Protein AF-0000000081942000 (afdb_homodimer)

Secondary structure (DSSP, 8-state):
-----------------------------------BSEEEEEEEEGGGGSS------EEEEEEEESB-PPP--HHHHHHHHHHHHT-S---HHHHHTTS-EEEEEEEEEEEEE-TTS-EEEEEEEEEEEEEEE-/-----------------------------------BSEEEEEEEEGGGGSS------EEEEEEEESB-PPP--HHHHHHHHHHHHT-S---HHHHHHHS-EEEEEEEEEEEEE-TTS-EEEEEEEEEEEEEEE-

pLDDT: mean 74.69, std 22.48, range [27.2, 98.25]

Solvent-accessible surface area (backbone atoms only — not comparable to full-atom values): 15639 Å² total; per-residue (Å²): 133,89,82,80,84,78,78,81,78,78,77,78,75,76,74,73,70,75,75,70,73,70,77,76,73,76,75,76,68,74,70,75,75,64,55,62,52,32,75,43,73,46,83,37,44,46,43,58,33,66,75,78,48,70,22,81,39,72,41,80,43,29,41,25,26,34,40,32,76,62,61,87,44,55,28,29,46,25,47,49,36,28,51,75,68,58,77,37,74,75,53,70,42,47,59,49,32,41,32,29,40,20,27,62,76,38,59,33,65,47,73,50,49,34,75,83,71,44,84,44,73,44,67,42,40,20,43,67,40,53,42,66,46,117,132,89,79,77,83,80,78,83,78,79,77,77,73,75,74,74,68,74,76,70,73,70,76,76,73,77,74,77,68,73,74,75,76,63,54,64,52,34,75,44,74,44,81,38,45,45,45,57,32,65,76,80,48,68,21,79,41,72,41,79,45,27,40,25,27,32,41,32,78,60,62,89,44,56,28,31,45,24,47,49,36,29,52,76,68,58,76,35,75,76,54,69,42,46,59,50,32,43,31,30,38,20,28,61,76,36,58,32,65,46,72,50,48,34,75,83,71,45,83,46,73,43,67,41,40,20,43,69,38,54,42,66,46,119

Radius of gyration: 32.65 Å; Cα contacts (8 Å, |Δi|>4): 509; chains: 2; bounding box: 110×77×38 Å

Foldseek 3Di:
DDDPDDPDPPPPPPPPPPPPPDPDDPPPDPPPQWAAKWKDWDWDAPCVLPPPAAARDIDIAIFIDTFADFDPDPVLVVLVVCCVVCVDPVDPVSNCVSGFGKGAPFFAKDWDAHPVRDIDIDGRRHGDTIDGHD/DPDDDDPPDPPPPPPPPPPPPPPDDPPPPPPPQWAAKWKDWDWDAPCVLPPPAAARDIDIAIFIDTFADFDPDPVLVVLVVCCVVCVDPVDPVSNCVSGFGKGAPDFAKDWDAHPVRDIDIDGRRHGDTIDGHD

Organism: NCBI:txid47308

InterPro domains:
  IPR001839 Transforming growth factor-beta, C-terminal [PF00019] (37-132)
  IPR001839 Transforming growth factor-beta, C-terminal [PS51362] (21-133)
  IPR029034 Cystine-knot cytokine [G3DSA:2.10.90.10] (36-134)
  IPR029034 Cystine-knot cytokine [SSF57501] (35-132)
  IPR043401 Glial cell line-derived neurotrophic factor family [PTHR12173] (36-133)

Nearest PDB structures (foldseek):
  2ask-assembly1_A  TM=8.669E-01  e=4.879E-11  Homo sapiens
  6q2s-assembly1_B  TM=8.171E-01  e=5.384E-10  Saccharomyces cerevisiae
  5nmz-assembly2_C  TM=7.016E-01  e=2.666E-10  Homo sapiens
  2gyr-assembly2_C  TM=8.540E-01  e=3.508E-09  Homo sapiens
  6gl7-assembly1_B  TM=7.410E-01  e=2.328E-09  Homo sapiens

Sequence (268 aa):
KNVGKFKPTQLLTTSLCPVVASPLAPALSPLPLDPPCALRSVLVRVRGLGLGYESDEEVLFKFCSGACPHHRSNHDLALSALLQSGLLPAGGAAAAAAAPCCRPTHHEDVAFLDNHHRWHKVEKLSAAACHCVGKNVGKFKPTQLLTTSLCPVVASPLAPALSPLPLDPPCALRSVLVRVRGLGLGYESDEEVLFKFCSGACPHHRSNHDLALSALLQSGLLPAGGAAAAAAAPCCRPTHHEDVAFLDNHHRWHKVEKLSAAACHCVG

Structure (mmCIF, N/CA/C/O backbone):
data_AF-0000000081942000-model_v1
#
loop_
_entity.id
_entity.type
_entity.pdbx_description
1 polymer Artemin
#
loop_
_atom_site.group_PDB
_atom_site.id
_atom_site.type_symbol
_atom_site.label_atom_id
_atom_site.label_alt_id
_atom_site.label_comp_id
_atom_site.label_asym_id
_atom_site.label_entity_id
_atom_site.label_seq_id
_atom_site.pdbx_PDB_ins_code
_atom_site.Cartn_x
_atom_site.Cartn_y
_atom_site.Cartn_z
_atom_site.occupancy
_atom_site.B_iso_or_equiv
_atom_site.auth_seq_id
_atom_site.auth_comp_id
_atom_site.auth_asym_id
_atom_site.auth_atom_id
_atom_site.pdbx_PDB_model_num
ATOM 1 N N . LYS A 1 1 ? 98.5 -16.281 6.742 1 27.64 1 LYS A N 1
ATOM 2 C CA . LYS A 1 1 ? 97.375 -15.859 5.887 1 27.64 1 LYS A CA 1
ATOM 3 C C . LYS A 1 1 ? 96.062 -15.828 6.66 1 27.64 1 LYS A C 1
ATOM 5 O O . LYS A 1 1 ? 95.438 -16.859 6.824 1 27.64 1 LYS A O 1
ATOM 10 N N . ASN A 1 2 ? 96 -15.078 7.77 1 27.2 2 ASN A N 1
ATOM 11 C CA . ASN A 1 2 ? 94.812 -15.281 8.633 1 27.2 2 ASN A CA 1
ATOM 12 C C . ASN A 1 2 ? 93.5 -14.898 7.926 1 27.2 2 ASN A C 1
ATOM 14 O O . ASN A 1 2 ? 93.5 -13.953 7.137 1 27.2 2 ASN A O 1
ATOM 18 N N . VAL A 1 3 ? 92.5 -15.789 7.82 1 38.62 3 VAL A N 1
ATOM 19 C CA . VAL A 1 3 ? 91.188 -16.172 7.32 1 38.62 3 VAL A CA 1
ATOM 20 C C . VAL A 1 3 ? 90.125 -15.242 7.891 1 38.62 3 VAL A C 1
ATOM 22 O O . VAL A 1 3 ? 90 -15.062 9.109 1 38.62 3 VAL A O 1
ATOM 25 N N . GLY A 1 4 ? 89.875 -14.07 7.238 1 32.5 4 GLY A N 1
ATOM 26 C CA . GLY A 1 4 ? 88.875 -13.062 7.484 1 32.5 4 GLY A CA 1
ATOM 27 C C . GLY A 1 4 ? 87.5 -13.641 7.578 1 32.5 4 GLY A C 1
ATOM 28 O O . GLY A 1 4 ? 87.062 -14.484 6.766 1 32.5 4 GLY A 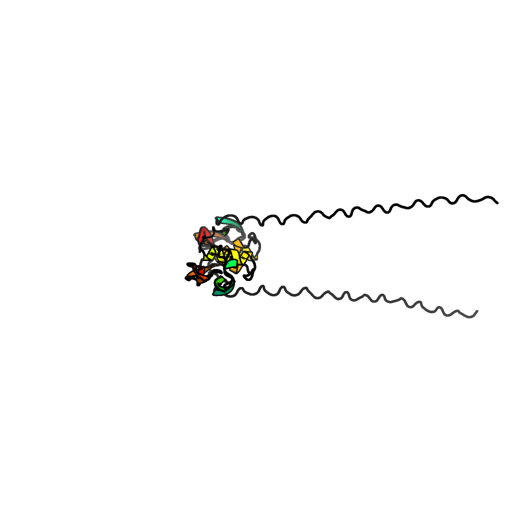O 1
ATOM 29 N N . LYS A 1 5 ? 86.812 -13.789 8.812 1 34.16 5 LYS A N 1
ATOM 30 C CA . LYS A 1 5 ? 85.5 -14.25 9.25 1 34.16 5 LYS A CA 1
ATOM 31 C C . LYS A 1 5 ? 84.375 -13.469 8.57 1 34.16 5 LYS A C 1
ATOM 33 O O . LYS A 1 5 ? 84.438 -12.234 8.531 1 34.16 5 LYS A O 1
ATOM 38 N N . PHE A 1 6 ? 83.75 -13.938 7.457 1 32.03 6 PHE A N 1
ATOM 39 C CA . PHE A 1 6 ? 82.625 -13.516 6.664 1 32.03 6 PHE A CA 1
ATOM 40 C C . PHE A 1 6 ? 81.375 -13.453 7.531 1 32.03 6 PHE A C 1
ATOM 42 O O . PHE A 1 6 ? 81 -14.438 8.164 1 32.03 6 PHE A O 1
ATOM 49 N N . LYS A 1 7 ? 81.062 -12.367 8.258 1 39.06 7 LYS A N 1
ATOM 50 C CA . LYS A 1 7 ? 79.812 -12.242 9.008 1 39.06 7 LYS A CA 1
ATOM 51 C C . LYS A 1 7 ? 78.625 -12.383 8.102 1 39.06 7 LYS A C 1
ATOM 53 O O . LYS A 1 7 ? 78.5 -11.703 7.074 1 39.06 7 LYS A O 1
ATOM 58 N N . PRO A 1 8 ? 77.812 -13.516 8.188 1 35.22 8 PRO A N 1
ATOM 59 C CA . PRO A 1 8 ? 76.625 -13.773 7.387 1 35.22 8 PRO A CA 1
ATOM 60 C C . PRO A 1 8 ? 75.562 -12.672 7.531 1 35.22 8 PRO A C 1
ATOM 62 O O . PRO A 1 8 ? 75.5 -11.984 8.555 1 35.22 8 PRO A O 1
ATOM 65 N N . THR A 1 9 ? 75.25 -11.875 6.387 1 38.5 9 THR A N 1
ATOM 66 C CA . THR A 1 9 ? 74.188 -10.906 6.121 1 38.5 9 THR A CA 1
ATOM 67 C C . THR A 1 9 ? 72.875 -11.484 6.473 1 38.5 9 THR A C 1
ATOM 69 O O . THR A 1 9 ? 72.438 -12.523 5.945 1 38.5 9 THR A O 1
ATOM 72 N N . GLN A 1 10 ? 72.438 -11.414 7.766 1 36.06 10 GLN A N 1
ATOM 73 C CA . GLN A 1 10 ? 71.125 -11.828 8.211 1 36.06 10 GLN A CA 1
ATOM 74 C C . GLN A 1 10 ? 70.062 -11.273 7.293 1 36.06 10 GLN A C 1
ATOM 76 O O . GLN A 1 10 ? 70 -10.07 7.027 1 36.06 10 GLN A O 1
ATOM 81 N N . LEU A 1 11 ? 69.625 -12.07 6.25 1 38.53 11 LEU A N 1
ATOM 82 C CA . LEU A 1 11 ? 68.438 -11.805 5.441 1 38.53 11 LEU A CA 1
ATOM 83 C C . LEU A 1 11 ? 67.25 -11.367 6.316 1 38.53 11 LEU A C 1
ATOM 85 O O . LEU A 1 11 ? 66.938 -12.016 7.324 1 38.53 11 LEU A O 1
ATOM 89 N N . LEU A 1 12 ? 66.938 -10.047 6.281 1 42.56 12 LEU A N 1
ATOM 90 C CA . LEU A 1 12 ? 65.75 -9.391 6.824 1 42.56 12 LEU A CA 1
ATOM 91 C C . LEU A 1 12 ? 64.5 -10.094 6.359 1 42.56 12 LEU A C 1
ATOM 93 O O . LEU A 1 12 ? 64.25 -10.289 5.16 1 42.56 12 LEU A O 1
ATOM 97 N N . THR A 1 13 ? 64 -11.109 7.145 1 42.41 13 THR A N 1
ATOM 98 C CA . THR A 1 13 ? 62.719 -11.727 6.969 1 42.41 13 THR A CA 1
ATOM 99 C C . THR A 1 13 ? 61.625 -10.656 6.883 1 42.41 13 THR A C 1
ATOM 101 O O . THR A 1 13 ? 61.625 -9.711 7.672 1 42.41 13 THR A O 1
ATOM 104 N N . THR A 1 14 ? 61.312 -10.258 5.59 1 43.69 14 THR A N 1
ATOM 105 C CA . THR A 1 14 ? 60.156 -9.43 5.328 1 43.69 14 THR A CA 1
ATOM 106 C C . THR A 1 14 ? 58.938 -9.984 6.051 1 43.69 14 THR A C 1
ATOM 108 O O . THR A 1 14 ? 58.625 -11.172 5.938 1 43.69 14 THR A O 1
ATOM 111 N N . SER A 1 15 ? 58.75 -9.492 7.336 1 43.81 15 SER A N 1
ATOM 112 C CA . SER A 1 15 ? 57.5 -9.742 8.062 1 43.81 15 SER A CA 1
ATOM 113 C C . SER A 1 15 ? 56.281 -9.555 7.168 1 43.81 15 SER A C 1
ATOM 115 O O . SER A 1 15 ? 56.125 -8.508 6.539 1 43.81 15 SER A O 1
ATOM 117 N N . LEU A 1 16 ? 55.875 -10.695 6.422 1 46.94 16 LEU A N 1
ATOM 118 C CA . LEU A 1 16 ? 54.594 -10.656 5.777 1 46.94 16 LEU A CA 1
ATOM 119 C C . LEU A 1 16 ? 53.531 -10.062 6.711 1 46.94 16 LEU A C 1
ATOM 121 O O . LEU A 1 16 ? 53.375 -10.508 7.848 1 46.94 16 LEU A O 1
ATOM 125 N N . CYS A 1 17 ? 53.375 -8.703 6.656 1 44.97 17 CYS A N 1
ATOM 126 C CA . CYS A 1 17 ? 52.25 -8.07 7.359 1 44.97 17 CYS A CA 1
ATOM 127 C C . CYS A 1 17 ? 50.969 -8.883 7.203 1 44.97 17 CYS A C 1
ATOM 129 O O . CYS A 1 17 ? 50.625 -9.281 6.09 1 44.97 17 CYS A O 1
ATOM 131 N N . PRO A 1 18 ? 50.719 -9.734 8.297 1 47.75 18 PRO A N 1
ATOM 132 C CA . PRO A 1 18 ? 49.406 -10.383 8.148 1 47.75 18 PRO A CA 1
ATOM 133 C C . PRO A 1 18 ? 48.312 -9.422 7.668 1 47.75 18 PRO A C 1
ATOM 135 O O . PRO A 1 18 ? 48.25 -8.273 8.125 1 47.75 18 PRO A O 1
ATOM 138 N N . VAL A 1 19 ? 48.062 -9.383 6.289 1 44.84 19 VAL A N 1
ATOM 139 C CA . VAL A 1 19 ? 46.844 -8.695 5.848 1 44.84 19 VAL A CA 1
ATOM 140 C C . VAL A 1 19 ? 45.688 -9.008 6.801 1 44.84 19 VAL A C 1
ATOM 142 O O . VAL A 1 19 ? 45.312 -10.172 6.965 1 44.84 19 VAL A O 1
ATOM 145 N N . VAL A 1 20 ? 45.625 -8.305 7.973 1 45.5 20 VAL A N 1
ATOM 146 C CA . VAL A 1 20 ? 44.406 -8.359 8.766 1 45.5 20 VAL A CA 1
ATOM 147 C C . VAL A 1 20 ? 43.188 -8.336 7.844 1 45.5 20 VAL A C 1
ATOM 149 O O . VAL A 1 20 ? 43.062 -7.449 6.996 1 45.5 20 VAL A O 1
ATOM 152 N N . ALA A 1 21 ? 42.719 -9.57 7.457 1 45.75 21 ALA A N 1
ATOM 153 C CA . ALA A 1 21 ? 41.406 -9.641 6.832 1 45.75 21 ALA A CA 1
ATOM 154 C C . ALA A 1 21 ? 40.438 -8.641 7.465 1 45.75 21 ALA A C 1
ATOM 156 O O . ALA A 1 21 ? 40.375 -8.516 8.695 1 45.75 21 ALA A O 1
ATOM 157 N N . SER A 1 22 ? 40.312 -7.43 6.828 1 44.38 22 SER A N 1
ATOM 158 C CA . SER A 1 22 ? 39.312 -6.477 7.246 1 44.38 22 SER A CA 1
ATOM 159 C C . SER A 1 22 ? 38.031 -7.191 7.719 1 44.38 22 SER A C 1
ATOM 161 O O . SER A 1 22 ? 37.688 -8.242 7.188 1 44.38 22 SER A O 1
ATOM 163 N N . PRO A 1 23 ? 37.625 -7 9.023 1 44.19 23 PRO A N 1
ATOM 164 C CA . PRO A 1 23 ? 36.375 -7.578 9.516 1 44.19 23 PRO A CA 1
ATOM 165 C C . PRO A 1 23 ? 35.281 -7.574 8.469 1 44.19 23 PRO A C 1
ATOM 167 O O . PRO A 1 23 ? 35.281 -6.746 7.551 1 44.19 23 PRO A O 1
ATOM 170 N N . LEU A 1 24 ? 34.781 -8.789 8.062 1 43 24 LEU A N 1
ATOM 171 C CA . LEU A 1 24 ? 33.531 -8.969 7.309 1 43 24 LEU A CA 1
ATOM 172 C C . LEU A 1 24 ? 32.531 -7.859 7.629 1 43 24 LEU A C 1
ATOM 174 O O . LEU A 1 24 ? 32.5 -7.375 8.766 1 43 24 LEU A O 1
ATOM 178 N N . ALA A 1 25 ? 32.219 -6.988 6.664 1 45.69 25 ALA A N 1
ATOM 179 C CA . ALA A 1 25 ? 31.172 -5.961 6.73 1 45.69 25 ALA A CA 1
ATOM 180 C C . ALA A 1 25 ? 30 -6.426 7.582 1 45.69 25 ALA A C 1
ATOM 182 O O . ALA A 1 25 ? 29.672 -7.613 7.605 1 45.69 25 ALA A O 1
ATOM 183 N N . PRO A 1 26 ? 29.641 -5.699 8.711 1 41.41 26 PRO A N 1
ATOM 184 C CA . PRO A 1 26 ? 28.5 -6.086 9.531 1 41.41 26 PRO A CA 1
ATOM 185 C C . PRO A 1 26 ? 27.328 -6.613 8.703 1 41.41 26 PRO A C 1
ATOM 187 O O . PRO A 1 26 ? 27.188 -6.242 7.535 1 41.41 26 PRO A O 1
ATOM 190 N N . ALA A 1 27 ? 26.859 -7.848 8.875 1 42.91 27 ALA A N 1
ATOM 191 C CA . ALA A 1 27 ? 25.578 -8.367 8.414 1 42.91 27 ALA A CA 1
ATOM 192 C C . ALA A 1 27 ? 24.516 -7.27 8.398 1 42.91 27 ALA A C 1
ATOM 194 O O . ALA A 1 27 ? 24.453 -6.449 9.312 1 42.91 27 ALA A O 1
ATOM 195 N N . LEU A 1 28 ? 24.25 -6.656 7.301 1 44.38 28 LEU A N 1
ATOM 196 C CA . LEU A 1 28 ? 23.125 -5.73 7.203 1 44.38 28 LEU A CA 1
ATOM 197 C C . LEU A 1 28 ? 22.016 -6.105 8.188 1 44.38 28 LEU A C 1
ATOM 199 O O . LEU A 1 28 ? 21.594 -7.266 8.234 1 44.38 28 LEU A O 1
ATOM 203 N N . SER A 1 29 ? 22 -5.602 9.422 1 42.69 29 SER A N 1
ATOM 204 C CA . SER A 1 29 ? 20.906 -5.734 10.383 1 42.69 29 SER A CA 1
ATOM 205 C C . SER A 1 29 ? 19.562 -5.891 9.664 1 42.69 29 SER A C 1
ATOM 207 O O . SER A 1 29 ? 19.312 -5.219 8.664 1 42.69 29 SER A O 1
ATOM 209 N N . PRO A 1 30 ? 18.859 -7.055 9.797 1 42.56 30 PRO A N 1
ATOM 210 C CA . PRO A 1 30 ? 17.531 -7.168 9.18 1 42.56 30 PRO A CA 1
ATOM 211 C C . PRO A 1 30 ? 16.766 -5.852 9.203 1 42.56 30 PRO A C 1
ATOM 213 O O . PRO A 1 30 ? 16.953 -5.031 10.102 1 42.56 30 PRO A O 1
ATOM 216 N N . LEU A 1 31 ? 16.531 -5.246 8.148 1 46.34 31 LEU A N 1
ATOM 217 C CA . LEU A 1 31 ? 15.633 -4.098 8.133 1 46.34 31 LEU A CA 1
ATOM 218 C C . LEU A 1 31 ? 14.57 -4.219 9.219 1 46.34 31 LEU A C 1
ATOM 220 O O . LEU A 1 31 ? 14.078 -5.316 9.492 1 46.34 31 LEU A O 1
ATOM 224 N N . PRO A 1 32 ? 14.539 -3.49 10.203 1 47 32 PRO A N 1
ATOM 225 C CA . PRO A 1 32 ? 13.555 -3.582 11.273 1 47 32 PRO A CA 1
ATOM 226 C C . PRO A 1 32 ? 12.172 -4.008 10.773 1 47 32 PRO A C 1
ATOM 228 O O . PRO A 1 32 ? 11.758 -3.6 9.688 1 47 32 PRO A O 1
ATOM 231 N N . LEU A 1 33 ? 11.727 -5.297 11 1 52.47 33 LEU A N 1
ATOM 232 C CA . LEU A 1 33 ? 10.367 -5.742 10.727 1 52.47 33 LEU A CA 1
ATOM 233 C C . LEU A 1 33 ? 9.367 -4.602 10.914 1 52.47 33 LEU A C 1
ATOM 235 O O . LEU A 1 33 ? 9.438 -3.867 11.898 1 52.47 33 LEU A O 1
ATOM 239 N N . ASP A 1 34 ? 8.875 -3.992 9.867 1 58.59 34 ASP A N 1
ATOM 240 C CA . ASP A 1 34 ? 7.832 -2.992 10.047 1 58.59 34 ASP A CA 1
ATOM 241 C C . ASP A 1 34 ? 6.805 -3.451 11.086 1 58.59 34 ASP A C 1
ATOM 243 O O . ASP A 1 34 ? 6.32 -4.582 11.023 1 58.59 34 ASP A O 1
ATOM 247 N N . PRO A 1 35 ? 6.645 -2.762 12.172 1 72.62 35 PRO A N 1
ATOM 248 C CA . PRO A 1 35 ? 5.555 -3.072 13.094 1 72.62 35 PRO A CA 1
ATOM 249 C C . PRO A 1 35 ? 4.227 -3.324 12.375 1 72.62 35 PRO A C 1
ATOM 251 O O . PRO A 1 35 ? 4.047 -2.895 11.234 1 72.62 35 PRO A O 1
ATOM 254 N N . PRO A 1 36 ? 3.352 -4.172 12.977 1 83.56 36 PRO A N 1
ATOM 255 C CA . PRO A 1 36 ? 2.053 -4.449 12.359 1 83.56 36 PRO A CA 1
ATOM 256 C C . PRO A 1 36 ? 1.245 -3.182 12.086 1 83.56 36 PRO A C 1
ATOM 258 O O . PRO A 1 36 ? 1.502 -2.141 12.695 1 83.56 36 PRO A O 1
ATOM 261 N N . CYS A 1 37 ? 0.4 -3.273 11.148 1 85.94 37 CYS A N 1
ATOM 262 C CA . CYS A 1 37 ? -0.53 -2.195 10.828 1 85.94 37 CYS A CA 1
ATOM 263 C C . CYS A 1 37 ? -1.176 -1.646 12.094 1 85.94 37 CYS A C 1
ATOM 265 O O . CYS A 1 37 ? -1.851 -2.377 12.82 1 85.94 37 CYS A O 1
ATOM 267 N N . ALA A 1 38 ? -0.954 -0.326 12.297 1 89.5 38 ALA A N 1
ATOM 268 C CA . ALA A 1 38 ? -1.492 0.275 13.508 1 89.5 38 ALA A CA 1
ATOM 269 C C . ALA A 1 38 ? -1.61 1.79 13.367 1 89.5 38 ALA A C 1
ATOM 271 O O . ALA A 1 38 ? -1.037 2.379 12.453 1 89.5 38 ALA A O 1
ATOM 272 N N . LEU A 1 39 ? -2.402 2.25 14.32 1 91 39 LEU A N 1
ATOM 273 C CA . LEU A 1 39 ? -2.506 3.699 14.453 1 91 39 LEU A CA 1
ATOM 274 C C . LEU A 1 39 ? -1.241 4.281 15.078 1 91 39 LEU A C 1
ATOM 276 O O . LEU A 1 39 ? -0.764 3.783 16.094 1 91 39 LEU A O 1
ATOM 280 N N . ARG A 1 40 ? -0.677 5.301 14.453 1 90.44 40 ARG A N 1
ATOM 281 C CA . ARG A 1 40 ? 0.476 6.035 14.969 1 90.44 40 ARG A CA 1
ATOM 282 C C . ARG A 1 40 ? 0.177 7.527 15.062 1 90.44 40 ARG A C 1
ATOM 284 O O . ARG A 1 40 ? -0.829 8 14.531 1 90.44 40 ARG A O 1
ATOM 291 N N . SER A 1 41 ? 1.052 8.211 15.844 1 92.19 41 SER A N 1
ATOM 292 C CA . SER A 1 41 ? 0.78 9.633 15.984 1 92.19 41 SER A CA 1
ATOM 293 C C . SER A 1 41 ? 2.074 10.438 16.078 1 92.19 41 SER A C 1
ATOM 295 O O . SER A 1 41 ? 3.121 9.898 16.438 1 92.19 41 SER A O 1
ATOM 297 N N . VAL A 1 42 ? 1.97 11.648 15.75 1 92.44 42 VAL A N 1
ATOM 298 C CA . VAL A 1 42 ? 3.062 12.609 15.859 1 92.44 42 VAL A CA 1
ATOM 299 C C . VAL A 1 42 ? 2.508 13.984 16.234 1 92.44 42 VAL A C 1
ATOM 301 O O . VAL A 1 42 ? 1.429 14.367 15.781 1 92.44 42 VAL A O 1
ATOM 304 N N . LEU A 1 43 ? 3.287 14.586 17.156 1 95.19 43 LEU A N 1
ATOM 305 C CA . LEU A 1 43 ? 2.939 15.969 17.469 1 95.19 43 LEU A CA 1
ATOM 306 C C . LEU A 1 43 ? 3.537 16.922 16.438 1 95.19 43 LEU A C 1
ATOM 308 O O . LEU A 1 43 ? 4.754 16.953 16.234 1 95.19 43 LEU A O 1
ATOM 312 N N . VAL A 1 44 ? 2.645 17.766 15.82 1 95.31 44 VAL A N 1
ATOM 313 C CA . VAL A 1 44 ? 3.127 18.656 14.766 1 95.31 44 VAL A CA 1
ATOM 314 C C . VAL A 1 44 ? 2.525 20.047 14.93 1 95.31 44 VAL A C 1
ATOM 316 O O . VAL A 1 44 ? 1.445 20.188 15.508 1 95.31 44 VAL A O 1
ATOM 319 N N . ARG A 1 45 ? 3.301 21 14.469 1 96.31 45 ARG A N 1
ATOM 320 C CA . ARG A 1 45 ? 2.713 22.328 14.383 1 96.31 45 ARG A CA 1
ATOM 321 C C . ARG A 1 45 ? 1.673 22.406 13.266 1 96.31 45 ARG A C 1
ATOM 323 O O . ARG A 1 45 ? 1.867 21.828 12.195 1 96.31 45 ARG A O 1
ATOM 330 N N . VAL A 1 46 ? 0.625 23.125 13.445 1 97.56 46 VAL A N 1
ATOM 331 C CA . VAL A 1 46 ? -0.483 23.219 12.5 1 97.56 46 VAL A CA 1
ATOM 332 C C . VAL A 1 46 ? 0.019 23.766 11.164 1 97.56 46 VAL A C 1
ATOM 334 O O . VAL A 1 46 ? -0.375 23.281 10.102 1 97.56 46 VAL A O 1
ATOM 337 N N . ARG A 1 47 ? 0.87 24.688 11.172 1 95.81 47 ARG A N 1
ATOM 338 C CA . ARG A 1 47 ? 1.354 25.297 9.93 1 95.81 47 ARG A CA 1
ATOM 339 C C . ARG A 1 47 ? 2.088 24.266 9.07 1 95.81 47 ARG A C 1
ATOM 341 O O . ARG A 1 47 ? 2.215 24.438 7.859 1 95.81 47 ARG A O 1
ATOM 348 N N . GLY A 1 48 ? 2.547 23.188 9.703 1 94.12 48 GLY A N 1
ATOM 349 C CA . GLY A 1 48 ? 3.283 22.141 9 1 94.12 48 GLY A CA 1
ATOM 350 C C . GLY A 1 48 ? 2.383 21.141 8.312 1 94.12 48 GLY A C 1
ATOM 351 O O . GLY A 1 48 ? 2.859 20.266 7.578 1 94.12 48 GLY A O 1
ATOM 352 N N . LEU A 1 49 ? 1.111 21.234 8.43 1 94.56 49 LEU A N 1
ATOM 353 C CA . LEU A 1 49 ? 0.17 20.266 7.863 1 94.56 49 LEU A CA 1
ATOM 354 C C . LEU A 1 49 ? -0.041 20.516 6.375 1 94.56 49 LEU A C 1
ATOM 356 O O . LEU A 1 49 ? -0.626 19.688 5.676 1 94.56 49 LEU A O 1
ATOM 360 N N . GLY A 1 50 ? 0.49 21.594 5.98 1 93.06 50 GLY A N 1
ATOM 361 C CA . GLY A 1 50 ? 0.373 21.875 4.559 1 93.06 50 GLY A CA 1
ATOM 362 C C . GLY A 1 50 ? -1.033 22.266 4.141 1 93.06 50 GLY A C 1
ATOM 363 O O . GLY A 1 50 ? -1.421 22.078 2.986 1 93.06 50 GLY A O 1
ATOM 364 N N . LEU A 1 51 ? -1.814 22.781 5.09 1 95.38 51 LEU A N 1
ATOM 365 C CA . LEU A 1 51 ? -3.211 23.094 4.809 1 95.38 51 LEU A CA 1
ATOM 366 C C . LEU A 1 51 ? -3.418 24.609 4.742 1 95.38 51 LEU A C 1
ATOM 368 O O . LEU A 1 51 ? -4.543 25.078 4.551 1 95.38 51 LEU A O 1
ATOM 372 N N . GLY A 1 52 ? -2.453 25.344 4.965 1 95.25 52 GLY A N 1
ATOM 373 C CA . GLY A 1 52 ? -2.506 26.781 4.738 1 95.25 52 GLY A CA 1
ATOM 374 C C . GLY A 1 52 ? -2.877 27.562 5.98 1 95.25 52 GLY A C 1
ATOM 375 O O . GLY A 1 52 ? -3.16 28.766 5.898 1 95.25 52 GLY A O 1
ATOM 376 N N . TYR A 1 53 ? -2.9 26.938 7.074 1 96.38 53 TYR A N 1
ATOM 377 C CA . TYR A 1 53 ? -3.254 27.625 8.305 1 96.38 53 TYR A CA 1
ATOM 378 C C . TYR A 1 53 ? -2.025 28.266 8.945 1 96.38 53 TYR A C 1
ATOM 380 O O . TYR A 1 53 ? -0.964 27.641 9.023 1 96.38 53 TYR A O 1
ATOM 388 N N . GLU A 1 54 ? -2.229 29.531 9.383 1 96.06 54 GLU A N 1
ATOM 389 C CA . GLU A 1 54 ? -1.185 30.219 10.133 1 96.06 54 GLU A CA 1
ATOM 390 C C . GLU A 1 54 ? -1.348 30.016 11.633 1 96.06 54 GLU A C 1
ATOM 392 O O . GLU A 1 54 ? -2.021 30.797 12.312 1 96.06 54 GLU A O 1
ATOM 397 N N . SER A 1 55 ? -0.762 28.953 12.141 1 97.5 55 SER A N 1
ATOM 398 C CA . SER A 1 55 ? -0.884 28.609 13.555 1 97.5 55 SER A CA 1
ATOM 399 C C . SER A 1 55 ? 0.369 27.891 14.062 1 97.5 55 SER A C 1
ATOM 401 O O . SER A 1 55 ? 0.869 26.969 13.414 1 97.5 55 SER A O 1
ATOM 403 N N . ASP A 1 56 ? 0.805 28.344 15.266 1 96.38 56 ASP A N 1
ATOM 404 C CA . ASP A 1 56 ? 1.947 27.703 15.906 1 96.38 56 ASP A CA 1
ATOM 405 C C . ASP A 1 56 ? 1.49 26.641 16.891 1 96.38 56 ASP A C 1
ATOM 407 O O . ASP A 1 56 ? 2.312 26.031 17.578 1 96.38 56 ASP A O 1
ATOM 411 N N . GLU A 1 57 ? 0.202 26.484 16.922 1 97.38 57 GLU A N 1
ATOM 412 C CA . GLU A 1 57 ? -0.329 25.438 17.797 1 97.38 57 GLU A CA 1
ATOM 413 C C . GLU A 1 57 ? 0.15 24.062 17.344 1 97.38 57 GLU A C 1
ATOM 415 O O . GLU A 1 57 ? 0.394 23.828 16.156 1 97.38 57 GLU A O 1
ATOM 420 N N . GLU A 1 58 ? 0.305 23.203 18.375 1 97.31 58 GLU A N 1
ATOM 421 C CA . GLU A 1 58 ? 0.635 21.812 18.062 1 97.31 58 GLU A CA 1
ATOM 422 C C . GLU A 1 58 ? -0.592 20.906 18.188 1 97.31 58 GLU A C 1
ATOM 424 O O . GLU A 1 58 ? -1.394 21.062 19.109 1 97.31 58 GLU A O 1
ATOM 429 N N . VAL A 1 59 ? -0.612 20.031 17.188 1 97.38 59 VAL A N 1
ATOM 430 C CA . VAL A 1 59 ? -1.697 19.062 17.219 1 97.38 59 VAL A CA 1
ATOM 431 C C . VAL A 1 59 ? -1.133 17.656 17.047 1 97.38 59 VAL A C 1
ATOM 433 O O . VAL A 1 59 ? -0.022 17.484 16.547 1 97.38 59 VAL A O 1
ATOM 436 N N . LEU A 1 60 ? -1.944 16.734 17.609 1 96.19 60 LEU A N 1
ATOM 437 C CA . LEU A 1 60 ? -1.626 15.32 17.391 1 96.19 60 LEU A CA 1
ATOM 438 C C . LEU A 1 60 ? -2.172 14.844 16.047 1 96.19 60 LEU A C 1
ATOM 440 O O . LEU A 1 60 ? -3.389 14.82 15.836 1 96.19 60 LEU A O 1
ATOM 444 N N . PHE A 1 61 ? -1.286 14.539 15.156 1 94.94 61 PHE A N 1
ATOM 445 C CA . PHE A 1 61 ? -1.672 13.961 13.875 1 94.94 61 PHE A CA 1
ATOM 446 C C . PHE A 1 61 ? -1.552 12.445 13.898 1 94.94 61 PHE A C 1
ATOM 448 O O . PHE A 1 61 ? -0.481 11.906 14.188 1 94.94 61 PHE A O 1
ATOM 455 N N . LYS A 1 62 ? -2.668 11.797 13.586 1 93.12 62 LYS A N 1
ATOM 456 C CA . LYS A 1 62 ? -2.689 10.336 13.609 1 93.12 62 LYS A CA 1
ATOM 457 C C . LYS A 1 62 ? -2.77 9.766 12.195 1 93.12 62 LYS A C 1
ATOM 459 O O . LYS A 1 62 ? -3.486 10.305 11.344 1 93.12 62 LYS A O 1
ATOM 464 N N . PHE A 1 63 ? -2.043 8.672 12 1 89.94 63 PHE A N 1
ATOM 465 C CA . PHE A 1 63 ? -1.999 8.023 10.695 1 89.94 63 PHE A CA 1
ATOM 466 C C . PHE A 1 63 ? -1.806 6.52 10.844 1 89.94 63 PHE A C 1
ATOM 468 O O . PHE A 1 63 ? -1.494 6.035 11.938 1 89.94 63 PHE A O 1
ATOM 475 N N . CYS A 1 64 ? -2.053 5.883 9.781 1 87.62 64 CYS A N 1
ATOM 476 C CA . CYS A 1 64 ? -1.917 4.434 9.789 1 87.62 64 CYS A CA 1
ATOM 477 C C . CYS A 1 64 ? -0.644 4 9.07 1 87.62 64 CYS A C 1
ATOM 479 O O . CYS A 1 64 ? -0.296 4.559 8.023 1 87.62 64 CYS A O 1
ATOM 481 N N . SER A 1 65 ? 0.065 3.107 9.727 1 82.94 65 SER A N 1
ATOM 482 C CA . SER A 1 65 ? 1.269 2.559 9.117 1 82.94 65 SER A CA 1
ATOM 483 C C . SER A 1 65 ? 1.582 1.168 9.656 1 82.94 65 SER A C 1
ATOM 485 O O . SER A 1 65 ? 1.108 0.796 10.734 1 82.94 65 SER A O 1
ATOM 487 N N . GLY A 1 66 ? 2.41 0.477 8.852 1 81.81 66 GLY A N 1
ATOM 488 C CA . GLY A 1 66 ? 2.861 -0.829 9.305 1 81.81 66 GLY A CA 1
ATOM 489 C C . GLY A 1 66 ? 2.564 -1.94 8.312 1 81.81 66 GLY A C 1
ATOM 490 O O . GLY A 1 66 ? 1.947 -1.703 7.27 1 81.81 66 GLY A O 1
ATOM 491 N N . ALA A 1 67 ? 2.926 -3.152 8.734 1 76.56 67 ALA A N 1
ATOM 492 C CA . ALA A 1 67 ? 2.82 -4.309 7.848 1 76.56 67 ALA A CA 1
ATOM 493 C C . ALA A 1 67 ? 1.455 -4.977 7.977 1 76.56 67 ALA A C 1
ATOM 495 O O . ALA A 1 67 ? 0.847 -4.961 9.047 1 76.56 67 ALA A O 1
ATOM 496 N N . CYS A 1 68 ? 1.021 -5.43 6.93 1 78.75 68 CYS A N 1
ATOM 497 C CA . CYS A 1 68 ? -0.205 -6.219 6.879 1 78.75 68 CYS A CA 1
ATOM 498 C C . CYS A 1 68 ? 0.1 -7.684 6.59 1 78.75 68 CYS A C 1
ATOM 500 O O . CYS A 1 68 ? 0.98 -7.992 5.781 1 78.75 68 CYS A O 1
ATOM 502 N N . PRO A 1 69 ? -0.622 -8.5 7.445 1 71.81 69 PRO A N 1
ATOM 503 C CA . PRO A 1 69 ? -0.367 -9.922 7.199 1 71.81 69 PRO A CA 1
ATOM 504 C C . PRO A 1 69 ? -0.721 -10.344 5.777 1 71.81 69 PRO A C 1
ATOM 506 O O . PRO A 1 69 ? -1.694 -9.852 5.203 1 71.81 69 PRO A O 1
ATOM 509 N N . HIS A 1 70 ? 0.196 -11 5.184 1 66.38 70 HIS A N 1
ATOM 510 C CA . HIS A 1 70 ? -0.013 -11.484 3.824 1 66.38 70 HIS A CA 1
ATOM 511 C C . HIS A 1 70 ? -1.099 -12.547 3.781 1 66.38 70 HIS A C 1
ATOM 513 O O . HIS A 1 70 ? -1.261 -13.312 4.734 1 66.38 70 HIS A O 1
ATOM 519 N N . HIS A 1 71 ? -2.096 -12.18 2.791 1 63.12 71 HIS A N 1
ATOM 520 C CA . HIS A 1 71 ? -2.977 -13.297 2.49 1 63.12 71 HIS A CA 1
ATOM 521 C C . HIS A 1 71 ? -2.211 -14.445 1.835 1 63.12 71 HIS A C 1
ATOM 523 O O . HIS A 1 71 ? -1.274 -14.211 1.067 1 63.12 71 HIS A O 1
ATOM 529 N N . ARG A 1 72 ? -2.307 -15.602 2.332 1 75.88 72 ARG A N 1
ATOM 530 C CA . ARG A 1 72 ? -1.6 -16.797 1.875 1 75.88 72 ARG A CA 1
ATOM 531 C C . ARG A 1 72 ? -2.256 -17.375 0.627 1 75.88 72 ARG A C 1
ATOM 533 O O . ARG A 1 72 ? -2.312 -18.594 0.461 1 75.88 72 ARG A O 1
ATOM 540 N N . SER A 1 73 ? -2.787 -16.531 -0.465 1 83.69 73 SER A N 1
ATOM 541 C CA . SER A 1 73 ? -3.295 -17.031 -1.733 1 83.69 73 SER A CA 1
ATOM 542 C C . SER A 1 73 ? -2.154 -17.484 -2.646 1 83.69 73 SER A C 1
ATOM 544 O O . SER A 1 73 ? -0.993 -17.141 -2.404 1 83.69 73 SER A O 1
ATOM 546 N N . ASN A 1 74 ? -2.512 -18.297 -3.639 1 92 74 ASN A N 1
ATOM 547 C CA . ASN A 1 74 ? -1.499 -18.688 -4.609 1 92 74 ASN A CA 1
ATOM 548 C C . ASN A 1 74 ? -0.873 -17.484 -5.301 1 92 74 ASN A C 1
ATOM 550 O O . ASN A 1 74 ? 0.332 -17.469 -5.555 1 92 74 ASN A O 1
ATOM 554 N N . HIS A 1 75 ? -1.727 -16.484 -5.484 1 91.38 75 HIS A N 1
ATOM 555 C CA . HIS A 1 75 ? -1.216 -15.281 -6.117 1 91.38 75 HIS A CA 1
ATOM 556 C C . HIS A 1 75 ? -0.188 -14.586 -5.227 1 91.38 75 HIS A C 1
ATOM 558 O O . HIS A 1 75 ? 0.906 -14.242 -5.688 1 91.38 75 HIS A O 1
ATOM 564 N N . ASP A 1 76 ? -0.55 -14.414 -4.012 1 86.31 76 ASP A N 1
ATOM 565 C CA . ASP A 1 76 ? 0.341 -13.703 -3.102 1 86.31 76 ASP A CA 1
ATOM 566 C C . ASP A 1 76 ? 1.645 -14.477 -2.896 1 86.31 76 ASP A C 1
ATOM 568 O O . ASP A 1 76 ? 2.717 -13.875 -2.793 1 86.31 76 ASP A O 1
ATOM 572 N N . LEU A 1 77 ? 1.504 -15.75 -2.836 1 88.31 77 LEU A N 1
ATOM 573 C CA . LEU A 1 77 ? 2.689 -16.578 -2.658 1 88.31 77 LEU A CA 1
ATOM 574 C C . LEU A 1 77 ? 3.619 -16.469 -3.863 1 88.31 77 LEU A C 1
ATOM 576 O O . LEU A 1 77 ? 4.828 -16.281 -3.705 1 88.31 77 LEU A O 1
ATOM 580 N N . ALA A 1 78 ? 3.115 -16.562 -4.992 1 91.06 78 ALA A N 1
ATOM 581 C CA . ALA A 1 78 ? 3.9 -16.453 -6.219 1 91.06 78 ALA A CA 1
ATOM 582 C C . ALA A 1 78 ? 4.52 -15.07 -6.359 1 91.06 78 ALA A C 1
ATOM 584 O O . ALA A 1 78 ? 5.699 -14.938 -6.691 1 91.06 78 ALA A O 1
ATOM 585 N N . LEU A 1 79 ? 3.709 -14.117 -6.125 1 88.81 79 LEU A N 1
ATOM 586 C CA . LEU A 1 79 ? 4.199 -12.742 -6.203 1 88.81 79 LEU A CA 1
ATOM 587 C C . LEU A 1 79 ? 5.391 -12.539 -5.27 1 88.81 79 LEU A C 1
ATOM 589 O O . LEU A 1 79 ? 6.398 -11.945 -5.664 1 88.81 79 LEU A O 1
ATOM 593 N N . SER A 1 80 ? 5.234 -13 -4.074 1 84.31 80 SER A N 1
ATOM 594 C CA . SER A 1 80 ? 6.316 -12.883 -3.102 1 84.31 80 SER A CA 1
ATOM 595 C C . SER A 1 80 ? 7.57 -13.602 -3.58 1 84.31 80 SER A C 1
ATOM 597 O O . SER A 1 80 ? 8.68 -13.086 -3.443 1 84.31 80 SER A O 1
ATOM 599 N N . ALA A 1 81 ? 7.406 -14.742 -4.082 1 87.69 81 ALA A N 1
ATOM 600 C CA . ALA A 1 81 ? 8.539 -15.531 -4.574 1 87.69 81 ALA A CA 1
ATOM 601 C C . ALA A 1 81 ? 9.242 -14.812 -5.719 1 87.69 81 ALA A C 1
ATOM 603 O O . ALA A 1 81 ? 10.477 -14.781 -5.77 1 87.69 81 ALA A O 1
ATOM 604 N N . LEU A 1 82 ? 8.531 -14.273 -6.605 1 89.44 82 LEU A N 1
ATOM 605 C CA . LEU A 1 82 ? 9.094 -13.594 -7.77 1 89.44 82 LEU A CA 1
ATOM 606 C C . LEU A 1 82 ? 9.789 -12.305 -7.363 1 89.44 82 LEU A C 1
ATOM 608 O O . LEU A 1 82 ? 10.812 -11.938 -7.941 1 89.44 82 LEU A O 1
ATOM 612 N N . LEU A 1 83 ? 9.242 -11.625 -6.426 1 84.56 83 LEU A N 1
ATOM 613 C CA . LEU A 1 83 ? 9.898 -10.43 -5.914 1 84.56 83 LEU A CA 1
ATOM 614 C C . LEU A 1 83 ? 11.242 -10.773 -5.277 1 84.56 83 LEU A C 1
ATOM 616 O O . LEU A 1 83 ? 12.242 -10.086 -5.512 1 84.56 83 LEU A O 1
ATOM 620 N N . GLN A 1 84 ? 11.219 -11.82 -4.512 1 83.81 84 GLN A N 1
ATOM 621 C CA . GLN A 1 84 ? 12.422 -12.227 -3.793 1 83.81 84 GLN A CA 1
ATOM 622 C C . GLN A 1 84 ? 13.5 -12.711 -4.758 1 83.81 84 GLN A C 1
ATOM 624 O O . GLN A 1 84 ? 14.695 -12.562 -4.484 1 83.81 84 GLN A O 1
ATOM 629 N N . SER A 1 85 ? 13.039 -13.164 -5.91 1 85.06 85 SER A N 1
ATOM 630 C CA . SER A 1 85 ? 13.992 -13.688 -6.887 1 85.06 85 SER A CA 1
ATOM 631 C C . SER A 1 85 ? 14.531 -12.578 -7.777 1 85.06 85 SER A C 1
ATOM 633 O O . SER A 1 85 ? 15.5 -12.781 -8.516 1 85.06 85 SER A O 1
ATOM 635 N N . GLY A 1 86 ? 13.93 -11.453 -7.824 1 82.25 86 GLY A N 1
ATOM 636 C CA . GLY A 1 86 ? 14.383 -10.336 -8.633 1 82.25 86 GLY A CA 1
ATOM 637 C C . GLY A 1 86 ? 13.82 -10.352 -10.039 1 82.25 86 GLY A C 1
ATOM 638 O O . GLY A 1 86 ? 14.289 -9.609 -10.906 1 82.25 86 GLY A O 1
ATOM 639 N N . LEU A 1 87 ? 12.93 -11.266 -10.312 1 81.44 87 LEU A N 1
ATOM 640 C CA . LEU A 1 87 ? 12.375 -11.391 -11.656 1 81.44 87 LEU A CA 1
ATOM 641 C C . LEU A 1 87 ? 11.367 -10.273 -11.93 1 81.44 87 LEU A C 1
ATOM 643 O O . LEU A 1 87 ? 10.992 -10.039 -13.078 1 81.44 87 LEU A O 1
ATOM 647 N N . LEU A 1 88 ? 10.812 -9.75 -10.906 1 80.25 88 LEU A N 1
ATOM 648 C CA . LEU A 1 88 ? 9.914 -8.609 -11.062 1 80.25 88 LEU A CA 1
ATOM 649 C C . LEU A 1 88 ? 10.633 -7.301 -10.75 1 80.25 88 LEU A C 1
ATOM 651 O O . LEU A 1 88 ? 11.547 -7.273 -9.93 1 80.25 88 LEU A O 1
ATOM 655 N N . PRO A 1 89 ? 10.484 -6.367 -11.727 1 62.62 89 PRO A N 1
ATOM 656 C CA . PRO A 1 89 ? 11.133 -5.094 -11.406 1 62.62 89 PRO A CA 1
ATOM 657 C C . PRO A 1 89 ? 10.906 -4.668 -9.953 1 62.62 89 PRO A C 1
ATOM 659 O O . PRO A 1 89 ? 9.875 -4.984 -9.367 1 62.62 89 PRO A O 1
ATOM 662 N N . ALA A 1 90 ? 12.031 -4.672 -9.188 1 54.22 90 ALA A N 1
ATOM 663 C CA . ALA A 1 90 ? 12.125 -4.301 -7.777 1 54.22 90 ALA A CA 1
ATOM 664 C C . ALA A 1 90 ? 11.211 -3.123 -7.457 1 54.22 90 ALA A C 1
ATOM 666 O O . ALA A 1 90 ? 11.148 -2.672 -6.309 1 54.22 90 ALA A O 1
ATOM 667 N N . GLY A 1 91 ? 10.719 -2.434 -8.406 1 49.28 91 GLY A N 1
ATOM 668 C CA . GLY A 1 91 ? 10.188 -1.201 -7.844 1 49.28 91 GLY A CA 1
ATOM 669 C C . GLY A 1 91 ? 9.125 -1.436 -6.785 1 49.28 91 GLY A C 1
ATOM 670 O O . GLY A 1 91 ? 8.562 -2.529 -6.691 1 49.28 91 GLY A O 1
ATOM 671 N N . GLY A 1 92 ? 9.219 -0.678 -5.641 1 48.69 92 GLY A N 1
ATOM 672 C CA . GLY A 1 92 ? 8.391 -0.578 -4.445 1 48.69 92 GLY A CA 1
ATOM 673 C C . GLY A 1 92 ? 6.961 -1.019 -4.672 1 48.69 92 GLY A C 1
ATOM 674 O O . GLY A 1 92 ? 6.355 -1.656 -3.807 1 48.69 92 GLY A O 1
ATOM 675 N N . ALA A 1 93 ? 6.543 -0.721 -5.785 1 49.28 93 ALA A N 1
ATOM 676 C CA . ALA A 1 93 ? 5.117 -0.825 -6.09 1 49.28 93 ALA A CA 1
ATOM 677 C C . ALA A 1 93 ? 4.699 -2.281 -6.27 1 49.28 93 ALA A C 1
ATOM 679 O O . ALA A 1 93 ? 3.59 -2.668 -5.891 1 49.28 93 ALA A O 1
ATOM 680 N N . ALA A 1 94 ? 5.621 -3.113 -6.887 1 53.22 94 ALA A N 1
ATOM 681 C CA . ALA A 1 94 ? 5.266 -4.516 -7.102 1 53.22 94 ALA A CA 1
ATOM 682 C C . ALA A 1 94 ? 5.117 -5.25 -5.773 1 53.22 94 ALA A C 1
ATOM 684 O O . ALA A 1 94 ? 4.215 -6.078 -5.609 1 53.22 94 ALA A O 1
ATOM 685 N N . ALA A 1 95 ? 6.047 -4.926 -4.926 1 54.03 95 ALA A N 1
ATOM 686 C CA . ALA A 1 95 ? 5.969 -5.586 -3.623 1 54.03 95 ALA A CA 1
ATOM 687 C C . ALA A 1 95 ? 4.695 -5.191 -2.881 1 54.03 95 ALA A C 1
ATOM 689 O O . ALA A 1 95 ? 4.078 -6.023 -2.213 1 54.03 95 ALA A O 1
ATOM 690 N N . ALA A 1 96 ? 4.395 -3.885 -3.006 1 54.38 96 ALA A N 1
ATOM 691 C CA . ALA A 1 96 ? 3.17 -3.4 -2.375 1 54.38 96 ALA A CA 1
ATOM 692 C C . ALA A 1 96 ? 1.943 -4.105 -2.949 1 54.38 96 ALA A C 1
ATOM 694 O O . ALA A 1 96 ? 0.914 -4.215 -2.279 1 54.38 96 ALA A O 1
ATOM 695 N N . ALA A 1 97 ? 2.221 -4.582 -4.16 1 57.38 97 ALA A N 1
ATOM 696 C CA . ALA A 1 97 ? 1.086 -5.242 -4.801 1 57.38 97 ALA A CA 1
ATOM 697 C C . ALA A 1 97 ? 0.781 -6.582 -4.141 1 57.38 97 ALA A C 1
ATOM 699 O O . ALA A 1 97 ? -0.334 -7.098 -4.25 1 57.38 97 ALA A O 1
ATOM 700 N N . ALA A 1 98 ? 1.872 -7.09 -3.35 1 59.72 98 ALA A N 1
ATOM 701 C CA . ALA A 1 98 ? 1.639 -8.438 -2.832 1 59.72 98 ALA A CA 1
ATOM 702 C C . ALA A 1 98 ? 1.059 -8.383 -1.421 1 59.72 98 ALA A C 1
ATOM 704 O O . ALA A 1 98 ? 0.606 -9.406 -0.893 1 59.72 98 ALA A O 1
ATOM 705 N N . ALA A 1 99 ? 1.079 -7.191 -0.882 1 63.44 99 ALA A N 1
ATOM 706 C CA . ALA A 1 99 ? 0.628 -7.164 0.507 1 63.44 99 ALA A CA 1
ATOM 707 C C . ALA A 1 99 ? -0.528 -6.188 0.69 1 63.44 99 ALA A C 1
ATOM 709 O O . ALA A 1 99 ? -0.62 -5.184 -0.021 1 63.44 99 ALA A O 1
ATOM 710 N N . PRO A 1 100 ? -1.556 -6.75 1.553 1 71.06 100 PRO A N 1
ATOM 711 C CA . PRO A 1 100 ? -2.557 -5.75 1.929 1 71.06 100 PRO A CA 1
ATOM 712 C C . PRO A 1 100 ? -1.934 -4.434 2.395 1 71.06 100 PRO A C 1
ATOM 714 O O . PRO A 1 100 ? -0.747 -4.395 2.73 1 71.06 100 PRO A O 1
ATOM 717 N N . CYS A 1 101 ? -2.691 -3.381 2.275 1 77.88 101 CYS A N 1
ATOM 718 C CA . CYS A 1 101 ? -2.219 -2.059 2.664 1 77.88 101 CYS A CA 1
ATOM 719 C C . CYS A 1 101 ? -2.846 -1.62 3.982 1 77.88 101 CYS A C 1
ATOM 721 O O . CYS A 1 101 ? -4.027 -1.874 4.227 1 77.88 101 CYS A O 1
ATOM 723 N N . CYS A 1 102 ? -2.08 -1.05 4.77 1 83.88 102 CYS A N 1
ATOM 724 C CA . CYS A 1 102 ? -2.553 -0.457 6.016 1 83.88 102 CYS A CA 1
ATOM 725 C C . CYS A 1 102 ? -3.191 0.904 5.766 1 83.88 102 CYS A C 1
ATOM 727 O O . CYS A 1 102 ? -2.498 1.866 5.43 1 83.88 102 CYS A O 1
ATOM 729 N N . ARG A 1 103 ? -4.535 0.902 6.023 1 82.94 103 ARG A N 1
ATOM 730 C CA . ARG A 1 103 ? -5.227 2.145 5.699 1 82.94 103 ARG A CA 1
ATOM 731 C C . ARG A 1 103 ? -6.215 2.525 6.797 1 82.94 103 ARG A C 1
ATOM 733 O O . ARG A 1 103 ? -6.734 1.657 7.504 1 82.94 103 ARG A O 1
ATOM 740 N N . PRO A 1 104 ? -6.496 3.908 6.805 1 86.19 104 PRO A N 1
ATOM 741 C CA . PRO A 1 104 ? -7.512 4.332 7.773 1 86.19 104 PRO A CA 1
ATOM 742 C C . PRO A 1 104 ? -8.922 3.883 7.391 1 86.19 104 PRO A C 1
ATOM 744 O O . PRO A 1 104 ? -9.289 3.936 6.215 1 86.19 104 PRO A O 1
ATOM 747 N N . THR A 1 105 ? -9.641 3.447 8.422 1 86.5 105 THR A N 1
ATOM 748 C CA . THR A 1 105 ? -11.039 3.109 8.195 1 86.5 105 THR A CA 1
ATOM 749 C C . THR A 1 105 ? -11.945 4.254 8.641 1 86.5 105 THR A C 1
ATOM 751 O O . THR A 1 105 ? -13.078 4.371 8.172 1 86.5 105 THR A O 1
ATOM 754 N N . HIS A 1 106 ? -11.414 5.012 9.648 1 93.12 106 HIS A N 1
ATOM 755 C CA . HIS A 1 106 ? -12.133 6.152 10.203 1 93.12 106 HIS A CA 1
ATOM 756 C C . HIS A 1 106 ? -11.195 7.336 10.438 1 93.12 106 HIS A C 1
ATOM 758 O O . HIS A 1 106 ? -9.984 7.156 10.562 1 93.12 106 HIS A O 1
ATOM 764 N N . HIS A 1 107 ? -11.891 8.469 10.375 1 93.88 107 HIS A N 1
ATOM 765 C CA . HIS A 1 107 ? -11.141 9.695 10.625 1 93.88 107 HIS A CA 1
ATOM 766 C C . HIS A 1 107 ? -11.812 10.539 11.711 1 93.88 107 HIS A C 1
ATOM 768 O O . HIS A 1 107 ? -12.992 10.352 12.008 1 93.88 107 HIS A O 1
ATOM 774 N N . GLU A 1 108 ? -11.023 11.336 12.328 1 97.81 108 GLU A N 1
ATOM 775 C CA . GLU A 1 108 ? -11.555 12.289 13.297 1 97.81 108 GLU A CA 1
ATOM 776 C C . GLU A 1 108 ? -11.156 13.719 12.945 1 97.81 108 GLU A C 1
ATOM 778 O O . GLU A 1 108 ? -10.148 13.938 12.258 1 97.81 108 GLU A O 1
ATOM 783 N N . ASP A 1 109 ? -11.992 14.578 13.469 1 98 109 ASP A N 1
ATOM 784 C CA . ASP A 1 109 ? -11.703 16 13.281 1 98 109 ASP A CA 1
ATOM 785 C C . ASP A 1 109 ? -10.656 16.484 14.281 1 98 109 ASP A C 1
ATOM 787 O O . ASP A 1 109 ? -10.508 15.906 15.359 1 98 109 ASP A O 1
ATOM 791 N N . VAL A 1 110 ? -10 17.578 13.906 1 98.25 110 VAL A N 1
ATOM 792 C CA . VAL A 1 110 ? -9.023 18.188 14.797 1 98.25 110 VAL A CA 1
ATOM 793 C C . VAL A 1 110 ? -9.289 19.688 14.891 1 98.25 110 VAL A C 1
ATOM 795 O O . VAL A 1 110 ? -9.484 20.359 13.867 1 98.25 110 VAL A O 1
ATOM 798 N N . ALA A 1 111 ? -9.273 20.172 16.156 1 98.25 111 ALA A N 1
ATOM 799 C CA . ALA A 1 111 ? -9.453 21.594 16.391 1 98.25 111 ALA A CA 1
ATOM 800 C C . ALA A 1 111 ? -8.156 22.234 16.891 1 98.25 111 ALA A C 1
ATOM 802 O O . ALA A 1 111 ? -7.367 21.594 17.578 1 98.25 111 ALA A O 1
ATOM 803 N N . PHE A 1 112 ? -8.062 23.516 16.5 1 98 112 PHE A N 1
ATOM 804 C CA . PHE A 1 112 ? -6.895 24.266 16.953 1 98 112 PHE A CA 1
ATOM 805 C C . PHE A 1 112 ? -7.168 25.766 16.938 1 98 112 PHE A C 1
ATOM 807 O O . PHE A 1 112 ? -8.164 26.219 16.359 1 98 112 PHE A O 1
ATOM 814 N N . LEU A 1 113 ? -6.258 26.484 17.594 1 97.69 113 LEU A N 1
ATOM 815 C CA . LEU A 1 113 ? -6.285 27.953 17.562 1 97.69 113 LEU A CA 1
ATOM 816 C C . LEU A 1 113 ? -5.23 28.484 16.609 1 97.69 113 LEU A C 1
ATOM 818 O O . LEU A 1 113 ? -4.09 28.016 16.594 1 97.69 113 LEU A O 1
ATOM 822 N N . ASP A 1 114 ? -5.684 29.484 15.82 1 97.25 114 ASP A N 1
ATOM 823 C CA . ASP A 1 114 ? -4.676 30.125 14.977 1 97.25 114 ASP A CA 1
ATOM 824 C C . ASP A 1 114 ? -3.98 31.25 15.719 1 97.25 114 ASP A C 1
ATOM 826 O O . ASP A 1 114 ? -4.234 31.469 16.906 1 97.25 114 ASP A O 1
ATOM 830 N N . ASN A 1 115 ? -3.041 31.875 15.047 1 97.31 115 ASN A N 1
ATOM 831 C CA . ASN A 1 115 ? -2.219 32.875 15.703 1 97.31 115 ASN A CA 1
ATOM 832 C C . ASN A 1 115 ? -3.027 34.125 16.047 1 97.31 115 ASN A C 1
ATOM 834 O O . ASN A 1 115 ? -2.572 35 16.797 1 97.31 115 ASN A O 1
ATOM 838 N N . HIS A 1 116 ? -4.227 34.219 15.602 1 96.75 116 HIS A N 1
ATOM 839 C CA . HIS A 1 116 ? -5.129 35.344 15.906 1 96.75 116 HIS A CA 1
ATOM 840 C C . HIS A 1 116 ? -6.195 34.906 16.922 1 96.75 116 HIS A C 1
ATOM 842 O O . HIS A 1 116 ? -7.18 35.625 17.109 1 96.75 116 HIS A O 1
ATOM 848 N N . HIS A 1 117 ? -6.027 33.719 17.453 1 94.62 117 HIS A N 1
ATOM 849 C CA . HIS A 1 117 ? -6.871 33.188 18.531 1 94.62 117 HIS A CA 1
ATOM 850 C C . HIS A 1 117 ? -8.273 32.875 18.016 1 94.62 117 HIS A C 1
ATOM 852 O O . HIS A 1 117 ? -9.258 33.094 18.719 1 94.62 117 HIS A O 1
ATOM 858 N N . ARG A 1 118 ? -8.344 32.594 16.828 1 97.25 118 ARG A N 1
ATOM 859 C CA . ARG A 1 118 ? -9.594 32.062 16.266 1 97.25 118 ARG A CA 1
ATOM 860 C C . ARG A 1 118 ? -9.578 30.547 16.203 1 97.25 118 ARG A C 1
ATOM 862 O O . ARG A 1 118 ? -8.578 29.953 15.828 1 97.25 118 ARG A O 1
ATOM 869 N N . TRP A 1 119 ? -10.766 29.922 16.547 1 97.06 119 TRP A N 1
ATOM 870 C CA . TRP A 1 119 ? -10.906 28.469 16.5 1 97.06 119 TRP A CA 1
ATOM 871 C C . TRP A 1 119 ? -11.164 27.984 15.078 1 97.06 119 TRP A C 1
ATOM 873 O O . TRP A 1 119 ? -11.961 28.578 14.352 1 97.06 119 TRP A O 1
ATOM 883 N N . HIS A 1 120 ? -10.398 26.891 14.758 1 97.81 120 HIS A N 1
ATOM 884 C CA . HIS A 1 120 ? -10.625 26.156 13.516 1 97.81 120 HIS A CA 1
ATOM 885 C C . HIS A 1 120 ? -10.859 24.672 13.789 1 97.81 120 HIS A C 1
ATOM 887 O O . HIS A 1 120 ? -10.297 24.125 14.734 1 97.81 120 HIS A O 1
ATOM 893 N N . LYS A 1 121 ? -11.711 24.125 12.984 1 98.19 121 LYS A N 1
ATOM 894 C CA . LYS A 1 121 ? -11.922 22.688 12.977 1 98.19 121 LYS A CA 1
ATOM 895 C C . LYS A 1 121 ? -11.68 22.094 11.594 1 98.19 121 LYS A C 1
ATOM 897 O O . LYS A 1 121 ? -12.367 22.453 10.633 1 98.19 121 LYS A O 1
ATOM 902 N N . VAL A 1 122 ? -10.727 21.25 11.5 1 97.69 122 VAL A N 1
ATOM 903 C CA . VAL A 1 122 ? -10.461 20.562 10.234 1 97.69 122 VAL A CA 1
ATOM 904 C C . VAL A 1 122 ? -11.102 19.172 10.25 1 97.69 122 VAL A C 1
ATOM 906 O O . VAL A 1 122 ? -10.773 18.344 11.094 1 97.69 122 VAL A O 1
ATOM 909 N N . GLU A 1 123 ? -11.961 18.953 9.273 1 96.56 123 GLU A N 1
ATOM 910 C CA . GLU A 1 123 ? -12.68 17.688 9.227 1 96.56 123 GLU A CA 1
ATOM 911 C C . GLU A 1 123 ? -11.773 16.562 8.734 1 96.56 123 GLU A C 1
ATOM 913 O O . GLU A 1 123 ? -10.984 16.75 7.805 1 96.56 123 GLU A O 1
ATOM 918 N N . LYS A 1 124 ? -11.875 15.406 9.398 1 95.31 124 LYS A N 1
ATOM 919 C CA . LYS A 1 124 ? -11.258 14.156 8.961 1 95.31 124 LYS A CA 1
ATOM 920 C C . LYS A 1 124 ? -9.758 14.328 8.742 1 95.31 124 LYS A C 1
ATOM 922 O O . LYS A 1 124 ? -9.219 13.883 7.73 1 95.31 124 LYS A O 1
ATOM 927 N N . LEU A 1 125 ? -9.156 14.984 9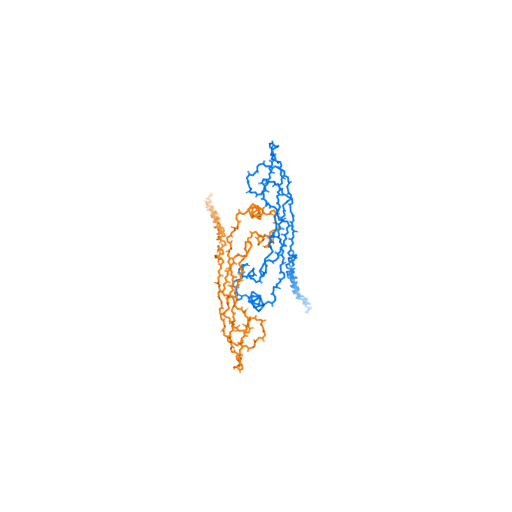.688 1 95.62 125 LEU A N 1
ATOM 928 C CA . LEU A 1 125 ? -7.73 15.266 9.547 1 95.62 125 LEU A CA 1
ATOM 929 C C . LEU A 1 125 ? -6.895 14.086 10.031 1 95.62 125 LEU A C 1
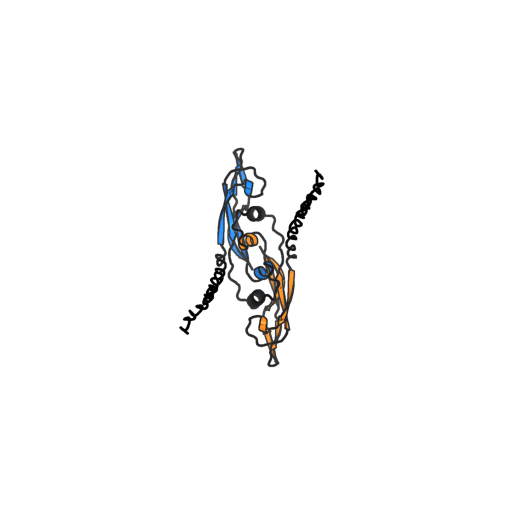ATOM 931 O O . LEU A 1 125 ? -5.898 13.727 9.391 1 95.62 125 LEU A O 1
ATOM 935 N N . SER A 1 126 ? -7.332 13.5 11.141 1 95.38 126 SER A N 1
ATOM 936 C CA . SER A 1 126 ? -6.551 12.422 11.734 1 95.38 126 SER A CA 1
ATOM 937 C C . SER A 1 126 ? -7.262 11.086 11.586 1 95.38 126 SER A C 1
ATOM 939 O O . SER A 1 126 ? -8.492 11.016 11.648 1 95.38 126 SER A O 1
ATOM 941 N N . ALA A 1 127 ? -6.457 10.039 11.469 1 93.12 127 ALA A N 1
ATOM 942 C CA . ALA A 1 127 ? -7.023 8.695 11.469 1 93.12 127 ALA A CA 1
ATOM 943 C C . ALA A 1 127 ? -7.535 8.312 12.859 1 93.12 127 ALA A C 1
ATOM 945 O O . ALA A 1 127 ? -6.965 8.727 13.867 1 93.12 127 ALA A O 1
ATOM 946 N N . ALA A 1 128 ? -8.602 7.543 12.828 1 96.56 128 ALA A N 1
ATOM 947 C CA . ALA A 1 128 ? -9.156 7.09 14.102 1 96.56 128 ALA A CA 1
ATOM 948 C C . ALA A 1 128 ? -9.008 5.578 14.258 1 96.56 128 ALA A C 1
ATOM 950 O O . ALA A 1 128 ? -9.031 5.059 15.375 1 96.56 128 ALA A O 1
ATOM 951 N N . ALA A 1 129 ? -8.945 4.887 13.18 1 94.75 129 ALA A N 1
ATOM 952 C CA . ALA A 1 129 ? -8.766 3.439 13.164 1 94.75 129 ALA A CA 1
ATOM 953 C C . ALA A 1 129 ? -8.117 2.986 11.859 1 94.75 129 ALA A C 1
ATOM 955 O O . ALA A 1 129 ? -8.242 3.65 10.828 1 94.75 129 ALA A O 1
ATOM 956 N N . CYS A 1 130 ? -7.406 1.812 12.031 1 88.81 130 CYS A N 1
ATOM 957 C CA . CYS A 1 130 ? -6.684 1.292 10.875 1 88.81 130 CYS A CA 1
ATOM 958 C C . CYS A 1 130 ? -7.141 -0.123 10.539 1 88.81 130 CYS A C 1
ATOM 960 O O . CYS A 1 130 ? -7.688 -0.823 11.398 1 88.81 130 CYS A O 1
ATOM 962 N N . HIS A 1 131 ? -6.977 -0.481 9.266 1 85.25 131 HIS A N 1
ATOM 963 C CA . HIS A 1 131 ? -7.23 -1.838 8.797 1 85.25 131 HIS A CA 1
ATOM 964 C C . HIS A 1 131 ? -6.348 -2.182 7.602 1 85.25 131 HIS A C 1
ATOM 966 O O . HIS A 1 131 ? -5.918 -1.293 6.863 1 85.25 131 HIS A O 1
ATOM 972 N N . CYS A 1 132 ? -5.992 -3.443 7.508 1 80.88 132 CYS A N 1
ATOM 973 C CA . CYS A 1 132 ? -5.309 -3.941 6.316 1 80.88 132 CYS A CA 1
ATOM 974 C C . CYS A 1 132 ? -6.301 -4.195 5.188 1 80.88 132 CYS A C 1
ATOM 976 O O . CYS A 1 132 ? -7.195 -5.031 5.316 1 80.88 132 CYS A O 1
ATOM 978 N N . VAL A 1 133 ? -6.074 -3.328 4.172 1 74.12 133 VAL A N 1
ATOM 979 C CA . VAL A 1 133 ? -7.004 -3.455 3.057 1 74.12 133 VAL A CA 1
ATOM 980 C C . VAL A 1 133 ? -6.336 -4.215 1.911 1 74.12 133 VAL A C 1
ATOM 982 O O . VAL A 1 133 ? -5.164 -3.984 1.607 1 74.12 133 VAL A O 1
ATOM 985 N N . GLY A 1 134 ? -6.965 -5.164 1.203 1 67.88 134 GLY A N 1
ATOM 986 C CA . GLY A 1 134 ? -6.5 -5.953 0.072 1 67.88 134 GLY A CA 1
ATOM 987 C C . GLY A 1 134 ? -6.758 -7.438 0.236 1 67.88 134 GLY A C 1
ATOM 988 O O . GLY A 1 134 ? -7.125 -7.895 1.32 1 67.88 134 GLY A O 1
ATOM 989 N N . LYS B 1 1 ? 89.25 40.688 -16.859 1 27.64 1 LYS B N 1
ATOM 990 C CA . LYS B 1 1 ? 88.062 41 -16.031 1 27.64 1 LYS B CA 1
ATOM 991 C C . LYS B 1 1 ? 86.812 40.688 -16.781 1 27.64 1 LYS B C 1
ATOM 993 O O . LYS B 1 1 ? 85.812 41.375 -16.594 1 27.64 1 LYS B O 1
ATOM 998 N N . ASN B 1 2 ? 86.812 39.625 -17.688 1 31.31 2 ASN B N 1
ATOM 999 C CA . ASN B 1 2 ? 85.688 39.188 -18.562 1 31.31 2 ASN B CA 1
ATOM 1000 C C . ASN B 1 2 ? 84.5 38.75 -17.781 1 31.31 2 ASN B C 1
ATOM 1002 O O .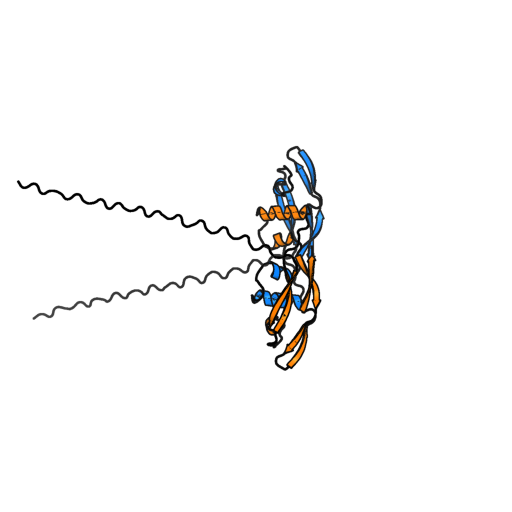 ASN B 1 2 ? 84.562 37.844 -16.953 1 31.31 2 ASN B O 1
ATOM 1006 N N . VAL B 1 3 ? 83.5 39.719 -17.453 1 38 3 VAL B N 1
ATOM 1007 C CA . VAL B 1 3 ? 82.188 39.75 -16.828 1 38 3 VAL B CA 1
ATOM 1008 C C . VAL B 1 3 ? 81.25 38.781 -17.547 1 38 3 VAL B C 1
ATOM 1010 O O . VAL B 1 3 ? 81.062 38.844 -18.766 1 38 3 VAL B O 1
ATOM 1013 N N . GLY B 1 4 ? 81.188 37.5 -17.188 1 31.08 4 GLY B N 1
ATOM 1014 C CA . GLY B 1 4 ? 80.312 36.406 -17.625 1 31.08 4 GLY B CA 1
ATOM 1015 C C . GLY B 1 4 ? 78.875 36.719 -17.5 1 31.08 4 GLY B C 1
ATOM 1016 O O . GLY B 1 4 ? 78.438 37.312 -16.531 1 31.08 4 GLY B O 1
ATOM 1017 N N . LYS B 1 5 ? 78.062 36.938 -18.641 1 37.84 5 LYS B N 1
ATOM 1018 C CA . LYS B 1 5 ? 76.688 37.219 -18.875 1 37.84 5 LYS B CA 1
ATOM 1019 C C . LYS B 1 5 ? 75.812 36.094 -18.281 1 37.84 5 LYS B C 1
ATOM 1021 O O . LYS B 1 5 ? 76.062 34.906 -18.469 1 37.84 5 LYS B O 1
ATOM 1026 N N . PHE B 1 6 ? 75.188 36.281 -17.078 1 34.62 6 PHE B N 1
ATOM 1027 C CA . PHE B 1 6 ? 74.25 35.469 -16.344 1 34.62 6 PHE B CA 1
ATOM 1028 C C . PHE B 1 6 ? 73 35.281 -17.172 1 34.62 6 PHE B C 1
ATOM 1030 O O . PHE B 1 6 ? 72.375 36.25 -17.688 1 34.62 6 PHE B O 1
ATOM 1037 N N . LYS B 1 7 ? 72.75 34.062 -17.828 1 40 7 LYS B N 1
ATOM 1038 C CA . LYS B 1 7 ? 71.562 33.625 -18.578 1 40 7 LYS B CA 1
ATOM 1039 C C . LYS B 1 7 ? 70.312 33.656 -17.703 1 40 7 LYS B C 1
ATOM 1041 O O . LYS B 1 7 ? 70.312 33.125 -16.594 1 40 7 LYS B O 1
ATOM 1046 N N . PRO B 1 8 ? 69.375 34.594 -18 1 36.62 8 PRO B N 1
ATOM 1047 C CA . PRO B 1 8 ? 68.125 34.688 -17.234 1 36.62 8 PRO B CA 1
ATOM 1048 C C . PRO B 1 8 ? 67.312 33.375 -17.219 1 36.62 8 PRO B C 1
ATOM 1050 O O . PRO B 1 8 ? 67.375 32.594 -18.188 1 36.62 8 PRO B O 1
ATOM 1053 N N . THR B 1 9 ? 67.312 32.625 -16.016 1 38.47 9 THR B N 1
ATOM 1054 C CA . THR B 1 9 ? 66.5 31.453 -15.656 1 38.47 9 THR B CA 1
ATOM 1055 C C . THR B 1 9 ? 65 31.688 -15.977 1 38.47 9 THR B C 1
ATOM 1057 O O . THR B 1 9 ? 64.438 32.688 -15.57 1 38.47 9 THR B O 1
ATOM 1060 N N . GLN B 1 10 ? 64.562 31.188 -17.156 1 34.97 10 GLN B N 1
ATOM 1061 C CA . GLN B 1 10 ? 63.188 31.156 -17.625 1 34.97 10 GLN B CA 1
ATOM 1062 C C . GLN B 1 10 ? 62.25 30.656 -16.531 1 34.97 10 GLN B C 1
ATOM 1064 O O . GLN B 1 10 ? 62.469 29.594 -15.953 1 34.97 10 GLN B O 1
ATOM 1069 N N . LEU B 1 11 ? 61.656 31.578 -15.758 1 39.28 11 LEU B N 1
ATOM 1070 C CA . LEU B 1 11 ? 60.562 31.312 -14.836 1 39.28 11 LEU B CA 1
ATOM 1071 C C . LEU B 1 11 ? 59.5 30.438 -15.492 1 39.28 11 LEU B C 1
ATOM 1073 O O . LEU B 1 11 ? 58.969 30.781 -16.562 1 39.28 11 LEU B O 1
ATOM 1077 N N . LEU B 1 12 ? 59.625 29.094 -15.305 1 41.81 12 LEU B N 1
ATOM 1078 C CA . LEU B 1 12 ? 58.594 28.125 -15.656 1 41.81 12 LEU B CA 1
ATOM 1079 C C . LEU B 1 12 ? 57.25 28.562 -15.07 1 41.81 12 LEU B C 1
ATOM 1081 O O . LEU B 1 12 ? 57.125 28.781 -13.867 1 41.81 12 LEU B O 1
ATOM 1085 N N . THR B 1 13 ? 56.5 29.344 -15.859 1 42.25 13 THR B N 1
ATOM 1086 C CA . THR B 1 13 ? 55.094 29.656 -15.562 1 42.25 13 THR B CA 1
ATOM 1087 C C . THR B 1 13 ? 54.312 28.375 -15.297 1 42.25 13 THR B C 1
ATOM 1089 O O . THR B 1 13 ? 54.406 27.406 -16.047 1 42.25 13 THR B O 1
ATOM 1092 N N . THR B 1 14 ? 54.281 27.984 -13.977 1 43.38 14 THR B N 1
ATOM 1093 C CA . THR B 1 14 ? 53.375 26.938 -13.516 1 43.38 14 THR B CA 1
ATOM 1094 C C . THR B 1 14 ? 51.969 27.156 -14.062 1 43.38 14 THR B C 1
ATOM 1096 O O . THR B 1 14 ? 51.406 28.234 -13.906 1 43.38 14 THR B O 1
ATOM 1099 N N . SER B 1 15 ? 51.75 26.609 -15.305 1 43.69 15 SER B N 1
ATOM 1100 C CA . SER B 1 15 ? 50.375 26.547 -15.836 1 43.69 15 SER B CA 1
ATOM 1101 C C . SER B 1 15 ? 49.406 26.094 -14.773 1 43.69 15 SER B C 1
ATOM 1103 O O . SER B 1 15 ? 49.594 25.062 -14.125 1 43.69 15 SER B O 1
ATOM 1105 N N . LEU B 1 16 ? 48.812 27.109 -14.008 1 46.88 16 LEU B N 1
ATOM 1106 C CA . LEU B 1 16 ? 47.656 26.797 -13.195 1 46.88 16 LEU B CA 1
ATOM 1107 C C . LEU B 1 16 ? 46.688 25.891 -13.961 1 46.88 16 LEU B C 1
ATOM 1109 O O . LEU B 1 16 ? 46.25 26.25 -15.055 1 46.88 16 LEU B O 1
ATOM 1113 N N . CYS B 1 17 ? 46.906 24.547 -13.922 1 45.31 17 CYS B N 1
ATOM 1114 C CA . CYS B 1 17 ? 45.90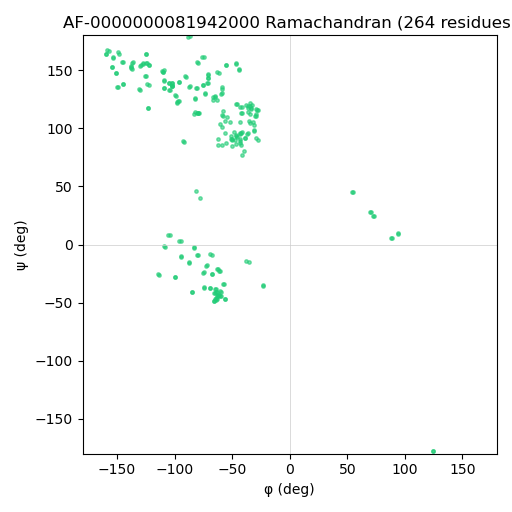6 23.641 -14.453 1 45.31 17 CYS B CA 1
ATOM 1115 C C . CYS B 1 17 ? 44.5 24.078 -14.047 1 45.31 17 CYS B C 1
ATOM 1117 O O . CYS B 1 17 ? 44.25 24.344 -12.875 1 45.31 17 CYS B O 1
ATOM 1119 N N . PRO B 1 18 ? 43.844 24.844 -15 1 47.72 18 PRO B N 1
ATOM 1120 C CA . PRO B 1 18 ? 42.469 25.109 -14.594 1 47.72 18 PRO B CA 1
ATOM 1121 C C . PRO B 1 18 ? 41.75 23.891 -14 1 47.72 18 PRO B C 1
ATOM 1123 O O . PRO B 1 18 ? 41.938 22.781 -14.5 1 47.72 18 PRO B O 1
ATOM 1126 N N . VAL B 1 19 ? 41.75 23.797 -12.617 1 44.28 19 VAL B N 1
ATOM 1127 C CA . VAL B 1 19 ? 40.875 22.812 -12 1 44.28 19 VAL B CA 1
ATOM 1128 C C . VAL B 1 19 ? 39.531 22.812 -12.719 1 44.28 19 VAL B C 1
ATOM 1130 O O . VAL B 1 19 ? 38.812 23.844 -12.75 1 44.28 19 VAL B O 1
ATOM 1133 N N . VAL B 1 20 ? 39.438 22.188 -13.93 1 46.12 20 VAL B N 1
ATOM 1134 C CA . VAL B 1 20 ? 38.125 21.938 -14.508 1 46.12 20 VAL B CA 1
ATOM 1135 C C . VAL B 1 20 ? 37.125 21.516 -13.406 1 46.12 20 VAL B C 1
ATOM 1137 O O . VAL B 1 20 ? 37.406 20.594 -12.648 1 46.12 20 VAL B O 1
ATOM 1140 N N . ALA B 1 21 ? 36.406 22.531 -12.82 1 45.34 21 ALA B N 1
ATOM 1141 C CA . ALA B 1 21 ? 35.25 22.172 -11.992 1 45.34 21 ALA B CA 1
ATOM 1142 C C . ALA B 1 21 ? 34.531 20.969 -12.562 1 45.34 21 ALA B C 1
ATOM 1144 O O . ALA B 1 21 ? 34.281 20.891 -13.766 1 45.34 21 ALA B O 1
ATOM 1145 N N . SER B 1 22 ? 34.875 19.75 -12.016 1 45.06 22 SER B N 1
ATOM 1146 C CA . SER B 1 22 ? 34.094 18.562 -12.352 1 45.06 22 SER B CA 1
ATOM 1147 C C . SER B 1 22 ? 32.625 18.906 -12.562 1 45.06 22 SER B C 1
ATOM 1149 O O . SER B 1 22 ? 32.062 19.781 -11.883 1 45.06 22 SER B O 1
ATOM 1151 N N . PRO B 1 23 ? 32.094 18.703 -13.82 1 45.03 23 PRO B N 1
ATOM 1152 C CA . PRO B 1 23 ? 30.656 18.922 -14.062 1 45.03 23 PRO B CA 1
ATOM 1153 C C . PRO B 1 23 ? 29.781 18.547 -12.867 1 45.03 23 PRO B C 1
ATOM 1155 O O . PRO B 1 23 ? 30.188 17.719 -12.039 1 45.03 23 PRO B O 1
ATOM 1158 N N . LEU B 1 24 ? 28.969 19.516 -12.328 1 44.44 24 LEU B N 1
ATOM 1159 C CA . LEU B 1 24 ? 27.844 19.297 -11.406 1 44.44 24 LEU B CA 1
ATOM 1160 C C . LEU B 1 24 ? 27.219 17.922 -11.633 1 44.44 24 LEU B C 1
ATOM 1162 O O . LEU B 1 24 ? 27.188 17.422 -12.758 1 44.44 24 LEU B O 1
ATOM 1166 N N . ALA B 1 25 ? 27.297 17.031 -10.641 1 47.5 25 ALA B N 1
ATOM 1167 C CA . ALA B 1 25 ? 26.641 15.734 -10.578 1 47.5 25 ALA B CA 1
ATOM 1168 C C . ALA B 1 25 ? 25.281 15.773 -11.258 1 47.5 25 ALA B C 1
ATOM 1170 O O . ALA B 1 25 ? 24.594 16.797 -11.219 1 47.5 25 ALA B O 1
ATOM 1171 N N . PRO B 1 26 ? 25.062 14.977 -12.37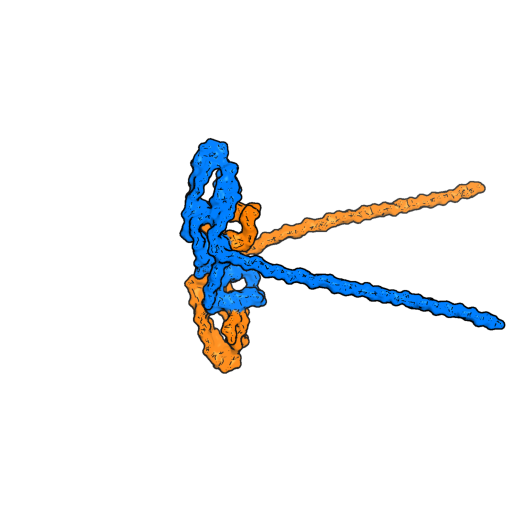5 1 42.59 26 PRO B N 1
ATOM 1172 C CA . PRO B 1 26 ? 23.75 14.961 -13.031 1 42.59 26 PRO B CA 1
ATOM 1173 C C . PRO B 1 26 ? 22.594 15.07 -12.047 1 42.59 26 PRO B C 1
ATOM 1175 O O . PRO B 1 26 ? 22.719 14.672 -10.883 1 42.59 26 PRO B O 1
ATOM 1178 N N . ALA B 1 27 ? 21.734 16.078 -12.078 1 43.84 27 ALA B N 1
ATOM 1179 C CA . ALA B 1 27 ? 20.422 16.125 -11.445 1 43.84 27 ALA B CA 1
ATOM 1180 C C . ALA B 1 27 ? 19.781 14.734 -11.391 1 43.84 27 ALA B C 1
ATOM 1182 O O . ALA B 1 27 ? 19.906 13.945 -12.328 1 43.84 27 ALA B O 1
ATOM 1183 N N . LEU B 1 28 ? 19.859 14.047 -10.312 1 45.28 28 LEU B N 1
ATOM 1184 C CA . LEU B 1 28 ? 19.141 12.797 -10.133 1 45.28 28 LEU B CA 1
ATOM 1185 C C . LEU B 1 28 ? 17.844 12.797 -10.945 1 45.28 28 LEU B C 1
ATOM 1187 O O . LEU B 1 28 ? 17.062 13.742 -10.875 1 45.28 28 LEU B O 1
ATOM 1191 N N . SER B 1 29 ? 17.812 12.312 -12.195 1 43.81 29 SER B N 1
ATOM 1192 C CA . SER B 1 29 ? 16.625 12.086 -13 1 43.81 29 SER B CA 1
ATOM 1193 C C . SER B 1 29 ? 15.422 11.766 -12.125 1 43.81 29 SER B C 1
ATOM 1195 O O . SER B 1 29 ? 15.539 11.031 -11.141 1 43.81 29 SER B O 1
ATOM 1197 N N . PRO B 1 30 ? 14.352 12.602 -12.117 1 42.84 30 PRO B N 1
ATOM 1198 C CA . PRO B 1 30 ? 13.164 12.25 -11.336 1 42.84 30 PRO B CA 1
ATOM 1199 C C . PRO B 1 30 ? 12.875 10.75 -11.344 1 42.84 30 PRO B C 1
ATOM 1201 O O . PRO B 1 30 ? 13.211 10.055 -12.305 1 42.84 30 PRO B O 1
ATOM 1204 N N . LEU B 1 31 ? 12.969 10.102 -10.289 1 46.47 31 LEU B N 1
ATOM 1205 C CA . LEU B 1 31 ? 12.523 8.719 -10.219 1 46.47 31 LEU B CA 1
ATOM 1206 C C . LEU B 1 31 ? 11.367 8.469 -11.18 1 46.47 31 LEU B C 1
ATOM 1208 O O . LEU B 1 31 ? 10.5 9.336 -11.352 1 46.47 31 LEU B O 1
ATOM 1212 N N . PRO B 1 32 ? 11.469 7.777 -12.18 1 47.44 32 PRO B N 1
ATOM 1213 C CA . PRO B 1 32 ? 10.383 7.52 -13.133 1 47.44 32 PRO B CA 1
ATOM 1214 C C . PRO B 1 32 ? 9.016 7.422 -12.461 1 47.44 32 PRO B C 1
ATOM 1216 O O . PRO B 1 32 ? 8.906 6.879 -11.359 1 47.44 32 PRO B O 1
ATOM 1219 N N . LEU B 1 33 ? 8.102 8.461 -12.602 1 52.41 33 LEU B N 1
ATOM 1220 C CA . LEU B 1 33 ? 6.715 8.383 -12.156 1 52.41 33 LEU B CA 1
ATOM 1221 C C . LEU B 1 33 ? 6.18 6.961 -12.273 1 52.41 33 LEU B C 1
ATOM 1223 O O . LEU B 1 33 ? 6.402 6.297 -13.289 1 52.41 33 LEU B O 1
ATOM 1227 N N . ASP B 1 34 ? 6.023 6.246 -11.211 1 58.97 34 ASP B N 1
ATOM 1228 C CA . ASP B 1 34 ? 5.383 4.938 -11.312 1 58.97 34 ASP B CA 1
ATOM 1229 C C . ASP B 1 34 ? 4.164 4.992 -12.227 1 58.97 34 ASP B C 1
ATOM 1231 O O . ASP B 1 34 ? 3.326 5.883 -12.102 1 58.97 34 ASP B O 1
ATOM 1235 N N . PRO B 1 35 ? 4.164 4.266 -13.297 1 73.31 35 PRO B N 1
ATOM 1236 C CA . PRO B 1 35 ? 2.949 4.16 -14.109 1 73.31 35 PRO B CA 1
ATOM 1237 C C . PRO B 1 35 ? 1.692 3.951 -13.266 1 73.31 35 PRO B C 1
ATOM 1239 O O . PRO B 1 35 ? 1.779 3.502 -12.117 1 73.31 35 PRO B O 1
ATOM 1242 N N . PRO B 1 36 ? 0.52 4.441 -13.781 1 83.69 36 PRO B N 1
ATOM 1243 C CA . PRO B 1 36 ? -0.732 4.258 -13.047 1 83.69 36 PRO B CA 1
ATOM 1244 C C . PRO B 1 36 ? -1.016 2.795 -12.719 1 83.69 36 PRO B C 1
ATOM 1246 O O . PRO B 1 36 ? -0.467 1.897 -13.359 1 83.69 36 PRO B O 1
ATOM 1249 N N . CYS B 1 37 ? -1.76 2.594 -11.703 1 85.88 37 CYS B N 1
ATOM 1250 C CA . CYS B 1 37 ? -2.215 1.264 -11.312 1 85.88 37 CYS B CA 1
ATOM 1251 C C . CYS B 1 37 ? -2.74 0.493 -12.516 1 85.88 37 CYS B C 1
ATOM 1253 O O . CYS B 1 37 ? -3.697 0.923 -13.164 1 85.88 37 CYS B O 1
ATOM 1255 N N . ALA B 1 38 ? -2.092 -0.665 -12.75 1 89.44 38 ALA B N 1
ATOM 1256 C CA . ALA B 1 38 ? -2.5 -1.442 -13.914 1 89.44 38 ALA B CA 1
ATOM 1257 C C . ALA B 1 38 ? -2.064 -2.898 -13.781 1 89.44 38 ALA B C 1
ATOM 1259 O O . ALA B 1 38 ? -1.237 -3.23 -12.93 1 89.44 38 ALA B O 1
ATOM 1260 N N . LEU B 1 39 ? -2.736 -3.629 -14.664 1 91 39 LEU B N 1
ATOM 1261 C CA . LEU B 1 39 ? -2.334 -5.023 -14.805 1 91 39 LEU B CA 1
ATOM 1262 C C . LEU B 1 39 ? -1.01 -5.133 -15.555 1 91 39 LEU B C 1
ATOM 1264 O O . LEU B 1 39 ? -0.834 -4.52 -16.609 1 91 39 LEU B O 1
ATOM 1268 N N . ARG B 1 40 ? -0.072 -5.883 -15 1 90.44 40 ARG B N 1
ATOM 1269 C CA . ARG B 1 40 ? 1.212 -6.172 -15.633 1 90.44 40 ARG B CA 1
ATOM 1270 C C . ARG B 1 40 ? 1.453 -7.676 -15.719 1 90.44 40 ARG B C 1
ATOM 1272 O O . ARG B 1 40 ? 0.732 -8.461 -15.102 1 90.44 40 ARG B O 1
ATOM 1279 N N . SER B 1 41 ? 2.436 -8.023 -16.594 1 92.19 41 SER B N 1
ATOM 1280 C CA . SER B 1 41 ? 2.672 -9.461 -16.719 1 92.19 41 SER B CA 1
ATOM 1281 C C . SER B 1 41 ? 4.148 -9.758 -16.953 1 92.19 41 SER B C 1
ATOM 1283 O O . SER B 1 41 ? 4.902 -8.883 -17.406 1 92.19 41 SER B O 1
ATOM 1285 N N . VAL B 1 42 ? 4.52 -10.914 -16.625 1 92.44 42 VAL B N 1
ATOM 1286 C CA . VAL B 1 42 ? 5.863 -11.43 -16.859 1 92.44 42 VAL B CA 1
ATOM 1287 C C . VAL B 1 42 ? 5.793 -12.914 -17.188 1 92.44 42 VAL B C 1
ATOM 1289 O O . VAL B 1 42 ? 4.969 -13.648 -16.641 1 92.44 42 VAL B O 1
ATOM 1292 N N . LEU B 1 43 ? 6.645 -13.242 -18.203 1 95.31 43 LEU B N 1
ATOM 1293 C CA . LEU B 1 43 ? 6.777 -14.664 -18.484 1 95.31 43 LEU B CA 1
ATOM 1294 C C . LEU B 1 43 ? 7.766 -15.328 -17.531 1 95.31 43 LEU B C 1
ATOM 1296 O O . LEU B 1 43 ? 8.93 -14.922 -17.453 1 95.31 43 LEU B O 1
ATOM 1300 N N . VAL B 1 44 ? 7.293 -16.422 -16.859 1 95.31 44 VAL B N 1
ATOM 1301 C CA . VAL B 1 44 ? 8.156 -17.047 -15.867 1 95.31 44 VAL B CA 1
ATOM 1302 C C . VAL B 1 44 ? 8.07 -18.562 -15.992 1 95.31 44 VAL B C 1
ATOM 1304 O O . VAL B 1 44 ? 7.059 -19.094 -16.469 1 95.31 44 VAL B O 1
ATOM 1307 N N . ARG B 1 45 ? 9.164 -19.172 -15.609 1 96.38 45 ARG B N 1
ATOM 1308 C CA . ARG B 1 45 ? 9.102 -20.625 -15.484 1 96.38 45 ARG B CA 1
ATOM 1309 C C . ARG B 1 45 ? 8.258 -21.047 -14.281 1 96.38 45 ARG B C 1
ATOM 1311 O O . ARG B 1 45 ? 8.344 -20.422 -13.219 1 96.38 45 ARG B O 1
ATOM 1318 N N . VAL B 1 46 ? 7.52 -22.078 -14.352 1 97.62 46 VAL B N 1
ATOM 1319 C CA . VAL B 1 46 ? 6.609 -22.547 -13.305 1 97.62 46 VAL B CA 1
ATOM 1320 C C . VAL B 1 46 ? 7.391 -22.844 -12.031 1 97.62 46 VAL B C 1
ATOM 1322 O O . VAL B 1 46 ? 6.953 -22.516 -10.93 1 97.62 46 VAL B O 1
ATOM 1325 N N . ARG B 1 47 ? 8.508 -23.422 -12.133 1 95.94 47 ARG B N 1
ATOM 1326 C CA . ARG B 1 47 ? 9.289 -23.781 -10.953 1 95.94 47 ARG B CA 1
ATOM 1327 C C . ARG B 1 47 ? 9.688 -22.547 -10.156 1 95.94 47 ARG B C 1
ATOM 1329 O O . ARG B 1 47 ? 9.977 -22.641 -8.961 1 95.94 47 ARG B O 1
ATOM 1336 N N . GLY B 1 48 ? 9.68 -21.406 -10.812 1 94.06 48 GLY B N 1
ATOM 1337 C CA . GLY B 1 48 ? 10.07 -20.156 -10.164 1 94.06 48 GLY B CA 1
ATOM 1338 C C . GLY B 1 48 ? 8.938 -19.516 -9.383 1 94.06 48 GLY B C 1
ATOM 1339 O O . GLY B 1 48 ? 9.148 -18.516 -8.688 1 94.06 48 GLY B O 1
ATOM 1340 N N . LEU B 1 49 ? 7.773 -20.062 -9.375 1 94.56 49 LEU B N 1
ATOM 1341 C CA . LEU B 1 49 ? 6.609 -19.469 -8.719 1 94.56 49 LEU B CA 1
ATOM 1342 C C . LEU B 1 49 ? 6.641 -19.75 -7.219 1 94.56 49 LEU B C 1
ATOM 1344 O O . LEU B 1 49 ? 5.875 -19.156 -6.457 1 94.56 49 LEU B O 1
ATOM 1348 N N . GLY B 1 50 ? 7.543 -20.578 -6.891 1 93.12 50 GLY B N 1
ATOM 1349 C CA . GLY B 1 50 ? 7.668 -20.844 -5.469 1 93.12 50 GLY B CA 1
ATOM 1350 C C . GLY B 1 50 ? 6.531 -21.688 -4.922 1 93.12 50 GLY B C 1
ATOM 1351 O O . GLY B 1 50 ? 6.211 -21.609 -3.736 1 93.12 50 GLY B O 1
ATOM 1352 N N . LEU B 1 51 ? 5.891 -22.469 -5.797 1 95.44 51 LEU B N 1
ATOM 1353 C CA . LEU B 1 51 ? 4.727 -23.234 -5.387 1 95.44 51 LEU B CA 1
ATOM 1354 C C . LEU B 1 51 ? 5.059 -24.734 -5.324 1 95.44 51 LEU B C 1
ATOM 1356 O O . LEU B 1 51 ? 4.188 -25.547 -5.047 1 95.44 51 LEU B O 1
ATOM 1360 N N . GLY B 1 52 ? 6.203 -25.078 -5.645 1 95.25 52 GLY B N 1
ATOM 1361 C CA . GLY B 1 52 ? 6.672 -26.438 -5.434 1 95.25 52 GLY B CA 1
ATOM 1362 C C . GLY B 1 52 ? 6.496 -27.328 -6.648 1 95.25 52 GLY B C 1
ATOM 1363 O O . GLY B 1 52 ? 6.668 -28.547 -6.566 1 95.25 52 GLY B O 1
ATOM 1364 N N . TYR B 1 53 ? 6.148 -26.781 -7.727 1 96.38 53 TYR B N 1
ATOM 1365 C CA . TYR B 1 53 ? 5.949 -27.578 -8.938 1 96.38 53 TYR B CA 1
ATOM 1366 C C . TYR B 1 53 ? 7.258 -27.75 -9.695 1 96.38 53 TYR B C 1
ATOM 1368 O O . TYR B 1 53 ? 8.023 -26.797 -9.852 1 96.38 53 TYR B O 1
ATOM 1376 N N . GLU B 1 54 ? 7.473 -29.016 -10.148 1 96.12 54 GLU B N 1
ATOM 1377 C CA . GLU B 1 54 ? 8.625 -29.312 -11 1 96.12 54 GLU B CA 1
ATOM 1378 C C . GLU B 1 54 ? 8.25 -29.203 -12.477 1 96.12 54 GLU B C 1
ATOM 1380 O O . GLU B 1 54 ? 7.852 -30.188 -13.094 1 96.12 54 GLU B O 1
ATOM 1385 N N . SER B 1 55 ? 8.391 -28.031 -13.016 1 97.56 55 SER B N 1
ATOM 1386 C CA . SER B 1 55 ? 8.023 -27.766 -14.406 1 97.56 55 SER B CA 1
ATOM 1387 C C . SER B 1 55 ? 8.898 -26.672 -15.016 1 97.56 55 SER B C 1
ATOM 1389 O O . SER B 1 55 ? 9.102 -25.625 -14.406 1 97.56 55 SER B O 1
ATOM 1391 N N . ASP B 1 56 ? 9.344 -26.953 -16.266 1 96.5 56 ASP B N 1
ATOM 1392 C CA . ASP B 1 56 ? 10.125 -25.969 -17 1 96.5 56 ASP B CA 1
ATOM 1393 C C . ASP B 1 56 ? 9.234 -25.156 -17.938 1 96.5 56 ASP B C 1
ATOM 1395 O O . ASP B 1 56 ? 9.719 -24.312 -18.688 1 96.5 56 ASP B O 1
ATOM 1399 N N . GLU B 1 57 ? 7.98 -25.469 -17.844 1 97.5 57 GLU B N 1
ATOM 1400 C CA . GLU B 1 57 ? 7.035 -24.688 -18.625 1 97.5 57 GLU B CA 1
ATOM 1401 C C . GLU B 1 57 ? 7.043 -23.219 -18.219 1 97.5 57 GLU B C 1
ATOM 1403 O O . GLU B 1 57 ? 7.301 -22.906 -17.047 1 97.5 57 GLU B O 1
ATOM 1408 N N . GLU B 1 58 ? 6.785 -22.391 -19.25 1 97.31 58 GLU B N 1
ATOM 1409 C CA . GLU B 1 58 ? 6.637 -20.969 -18.953 1 97.31 58 GLU B CA 1
ATOM 1410 C C . GLU B 1 58 ? 5.168 -20.562 -18.938 1 97.31 58 GLU B C 1
ATOM 1412 O O . GLU B 1 58 ? 4.387 -21 -19.781 1 97.31 58 GLU B O 1
ATOM 1417 N N . VAL B 1 59 ? 4.934 -19.719 -17.938 1 97.38 59 VAL B N 1
ATOM 1418 C CA . VAL B 1 59 ? 3.576 -19.188 -17.844 1 97.38 59 VAL B CA 1
ATOM 1419 C C . VAL B 1 59 ? 3.623 -17.672 -17.703 1 97.38 59 VAL B C 1
ATOM 1421 O O . VAL B 1 59 ? 4.648 -17.109 -17.312 1 97.38 59 VAL B O 1
ATOM 1424 N N . LEU B 1 60 ? 2.496 -17.094 -18.172 1 96.12 60 LEU B N 1
ATOM 1425 C CA . LEU B 1 60 ? 2.316 -15.664 -17.953 1 96.12 60 LEU B CA 1
ATOM 1426 C C . LEU B 1 60 ? 1.762 -15.383 -16.562 1 96.12 60 LEU B C 1
ATOM 1428 O O . LEU B 1 60 ? 0.639 -15.781 -16.25 1 96.12 60 LEU B O 1
ATOM 1432 N N . PHE B 1 61 ? 2.557 -14.758 -15.766 1 95.06 61 PHE B N 1
ATOM 1433 C CA . PHE B 1 61 ? 2.117 -14.328 -14.445 1 95.06 61 PHE B CA 1
ATOM 1434 C C . PHE B 1 61 ? 1.691 -12.867 -14.461 1 95.06 61 PHE B C 1
ATOM 1436 O O . PHE B 1 61 ? 2.473 -11.992 -14.836 1 95.06 61 PHE B O 1
ATOM 1443 N N . LYS B 1 62 ? 0.449 -12.641 -14.039 1 93.19 62 LYS B N 1
ATOM 1444 C CA . LYS B 1 62 ? -0.085 -11.281 -14.039 1 93.19 62 LYS B CA 1
ATOM 1445 C C . LYS B 1 62 ? -0.224 -10.75 -12.609 1 93.19 62 LYS B C 1
ATOM 1447 O O . LYS B 1 62 ? -0.624 -11.484 -11.703 1 93.19 62 LYS B O 1
ATOM 1452 N N . PHE B 1 63 ? 0.096 -9.477 -12.469 1 89.94 63 PHE B N 1
ATOM 1453 C CA . PHE B 1 63 ? 0.032 -8.82 -11.172 1 89.94 63 PHE B CA 1
ATOM 1454 C C . PHE B 1 63 ? -0.333 -7.352 -11.32 1 89.94 63 PHE B C 1
ATOM 1456 O O . PHE B 1 63 ? -0.313 -6.809 -12.43 1 89.94 63 PHE B O 1
ATOM 1463 N N . CYS B 1 64 ? -0.707 -6.824 -10.234 1 87.75 64 CYS B N 1
ATOM 1464 C CA . CYS B 1 64 ? -1.092 -5.418 -10.234 1 87.75 64 CYS B CA 1
ATOM 1465 C C . CYS B 1 64 ? 0.008 -4.551 -9.625 1 87.75 64 CYS B C 1
ATOM 1467 O O . CYS B 1 64 ? 0.629 -4.93 -8.633 1 87.75 64 CYS B O 1
ATOM 1469 N N . SER B 1 65 ? 0.302 -3.473 -10.344 1 82.81 65 SER B N 1
ATOM 1470 C CA . SER B 1 65 ? 1.283 -2.52 -9.828 1 82.81 65 SER B CA 1
ATOM 1471 C C . SER B 1 65 ? 1.032 -1.12 -10.383 1 82.81 65 SER B C 1
ATOM 1473 O O . SER B 1 65 ? 0.352 -0.959 -11.398 1 82.81 65 SER B O 1
ATOM 1475 N N . GLY B 1 66 ? 1.645 -0.171 -9.641 1 81.75 66 GLY B N 1
ATOM 1476 C CA . GLY B 1 66 ? 1.558 1.2 -10.117 1 81.75 66 GLY B CA 1
ATOM 1477 C C . GLY B 1 66 ? 0.984 2.154 -9.086 1 81.75 66 GLY B C 1
ATOM 1478 O O . GLY B 1 66 ? 0.599 1.738 -7.988 1 81.75 66 GLY B O 1
ATOM 1479 N N . ALA B 1 67 ? 0.849 3.402 -9.531 1 76.5 67 ALA B N 1
ATOM 1480 C CA . ALA B 1 67 ? 0.428 4.461 -8.617 1 76.5 67 ALA B CA 1
ATOM 1481 C C . ALA B 1 67 ? -1.092 4.605 -8.609 1 76.5 67 ALA B C 1
ATOM 1483 O O . ALA B 1 67 ? -1.752 4.355 -9.617 1 76.5 67 ALA B O 1
ATOM 1484 N N . CYS B 1 68 ? -1.555 4.902 -7.508 1 78.56 68 CYS B N 1
ATOM 1485 C CA . CYS B 1 68 ? -2.971 5.207 -7.328 1 78.56 68 CYS B CA 1
ATOM 1486 C C . CYS B 1 68 ? -3.176 6.691 -7.051 1 78.56 68 CYS B C 1
ATOM 1488 O O . CYS B 1 68 ? -2.387 7.309 -6.336 1 78.56 68 CYS B O 1
ATOM 1490 N N . PRO B 1 69 ? -4.227 7.184 -7.82 1 71.88 69 PRO B N 1
ATOM 1491 C CA . PRO B 1 69 ? -4.465 8.609 -7.578 1 71.88 69 PRO B CA 1
ATOM 1492 C C . PRO B 1 69 ? -4.812 8.906 -6.121 1 71.88 69 PRO B C 1
ATOM 1494 O O . PRO B 1 69 ? -5.492 8.117 -5.469 1 71.88 69 PRO B O 1
ATOM 1497 N N . HIS B 1 70 ? -4.141 9.828 -5.609 1 66.06 70 HIS B N 1
ATOM 1498 C CA . HIS B 1 70 ? -4.379 10.234 -4.227 1 66.06 70 HIS B CA 1
ATOM 1499 C C . HIS B 1 70 ? -5.754 10.875 -4.07 1 66.06 70 HIS B C 1
ATOM 1501 O O . HIS B 1 70 ? -6.242 11.539 -4.988 1 66.06 70 HIS B O 1
ATOM 1507 N N . 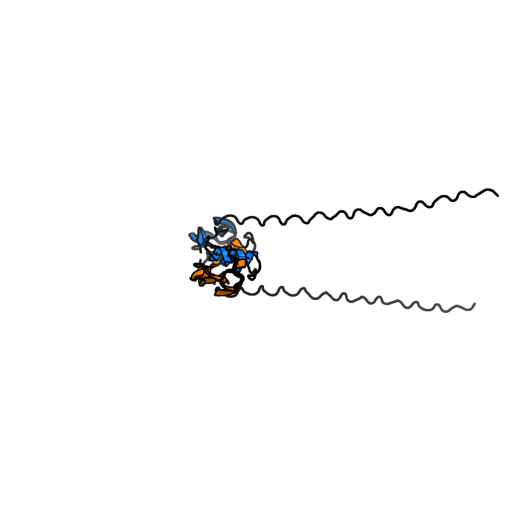HIS B 1 71 ? -6.5 10.18 -3.045 1 62.47 71 HIS B N 1
ATOM 1508 C CA . HIS B 1 71 ? -7.676 10.945 -2.641 1 62.47 71 HIS B CA 1
ATOM 1509 C C . HIS B 1 71 ? -7.277 12.258 -1.983 1 62.47 71 HIS B C 1
ATOM 1511 O O . HIS B 1 71 ? -6.258 12.328 -1.293 1 62.47 71 HIS B O 1
ATOM 1517 N N . ARG B 1 72 ? -7.793 13.344 -2.418 1 75.38 72 ARG B N 1
ATOM 1518 C CA . ARG B 1 72 ? -7.441 14.68 -1.949 1 75.38 72 ARG B CA 1
ATOM 1519 C C . ARG B 1 72 ? -8.18 15.016 -0.658 1 75.38 72 ARG B C 1
ATOM 1521 O O . ARG B 1 72 ? -8.773 16.094 -0.542 1 75.38 72 ARG B O 1
ATOM 1528 N N . SER B 1 73 ? -8.273 14.086 0.472 1 83.81 73 SER B N 1
ATOM 1529 C CA . SER B 1 73 ? -8.812 14.406 1.788 1 83.81 73 SER B CA 1
ATOM 1530 C C . SER B 1 73 ? -7.828 15.234 2.605 1 83.81 73 SER B C 1
ATOM 1532 O O . SER B 1 73 ? -6.652 15.336 2.25 1 83.81 73 SER B O 1
ATOM 1534 N N . ASN B 1 74 ? -8.375 15.891 3.627 1 91.88 74 ASN B N 1
ATOM 1535 C CA . ASN B 1 74 ? -7.48 16.641 4.512 1 91.88 74 ASN B CA 1
ATOM 1536 C C . ASN B 1 74 ? -6.41 15.734 5.117 1 91.88 74 ASN B C 1
ATOM 1538 O O . ASN B 1 74 ? -5.258 16.141 5.266 1 91.88 74 ASN B O 1
ATOM 1542 N N . HIS B 1 75 ? -6.84 14.508 5.355 1 91.31 75 HIS B N 1
ATOM 1543 C CA . HIS B 1 75 ? -5.883 13.562 5.91 1 91.31 75 HIS B CA 1
ATOM 1544 C C . HIS B 1 75 ? -4.762 13.258 4.918 1 91.31 75 HIS B C 1
ATOM 1546 O O . HIS B 1 75 ? -3.582 13.336 5.27 1 91.31 75 HIS B O 1
ATOM 1552 N N . ASP B 1 76 ? -5.152 12.969 3.734 1 86.19 76 ASP B N 1
ATOM 1553 C CA . ASP B 1 76 ? -4.156 12.609 2.729 1 86.19 76 ASP B CA 1
ATOM 1554 C C . ASP B 1 76 ? -3.23 13.781 2.426 1 86.19 76 ASP B C 1
ATOM 1556 O O . ASP B 1 76 ? -2.031 13.594 2.215 1 86.19 76 ASP B O 1
ATOM 1560 N N . LEU B 1 77 ? -3.822 14.922 2.404 1 88.38 77 LEU B N 1
ATOM 1561 C CA . LEU B 1 77 ? -3.025 16.125 2.141 1 88.38 77 LEU B CA 1
ATOM 1562 C C . LEU B 1 77 ? -2.008 16.344 3.254 1 88.38 77 LEU B C 1
ATOM 1564 O O . LEU B 1 77 ? -0.831 16.594 2.982 1 88.38 77 LEU B O 1
ATOM 1568 N N . ALA B 1 78 ? -2.406 16.266 4.418 1 90.94 78 ALA B N 1
ATOM 1569 C CA . ALA B 1 78 ? -1.521 16.453 5.566 1 90.94 78 ALA B CA 1
ATOM 1570 C C . ALA B 1 78 ? -0.445 15.383 5.613 1 90.94 78 ALA B C 1
ATOM 1572 O O . ALA B 1 78 ? 0.731 15.68 5.836 1 90.94 78 ALA B O 1
ATOM 1573 N N . LEU B 1 79 ? -0.894 14.203 5.438 1 88.81 79 LEU B N 1
ATOM 1574 C CA . LEU B 1 79 ? 0.054 13.094 5.441 1 88.81 79 LEU B CA 1
ATOM 1575 C C . LEU B 1 79 ? 1.148 13.312 4.402 1 88.81 79 LEU B C 1
ATOM 1577 O O . LEU B 1 79 ? 2.332 13.117 4.688 1 88.81 79 LEU B O 1
ATOM 1581 N N . SER B 1 80 ? 0.738 13.672 3.238 1 84.31 80 SER B N 1
ATOM 1582 C CA . SER B 1 80 ? 1.695 13.93 2.168 1 84.31 80 SER B CA 1
ATOM 1583 C C . SER B 1 80 ? 2.656 15.055 2.543 1 84.31 80 SER B C 1
ATOM 1585 O O . SER B 1 80 ? 3.859 14.961 2.297 1 84.31 80 SER B O 1
ATOM 1587 N N . ALA B 1 81 ? 2.145 16.078 3.076 1 87.69 81 ALA B N 1
ATOM 1588 C CA . ALA B 1 81 ? 2.967 17.219 3.477 1 87.69 81 ALA B CA 1
ATOM 1589 C C . ALA B 1 81 ? 3.986 16.812 4.535 1 87.69 81 ALA B C 1
ATOM 1591 O O . ALA B 1 81 ? 5.152 17.203 4.469 1 87.69 81 ALA B O 1
ATOM 1592 N N . LEU B 1 82 ? 3.59 16.062 5.477 1 89.44 82 LEU B N 1
ATOM 1593 C CA . LEU B 1 82 ? 4.461 15.633 6.57 1 89.44 82 LEU B CA 1
ATOM 1594 C C . LEU B 1 82 ? 5.523 14.664 6.07 1 89.44 82 LEU B C 1
ATOM 1596 O O . LEU B 1 82 ? 6.66 14.68 6.543 1 89.44 82 LEU B O 1
ATOM 1600 N N . LEU B 1 83 ? 5.176 13.828 5.164 1 84.56 83 LEU B N 1
ATOM 1601 C CA . LEU B 1 83 ? 6.156 12.922 4.57 1 84.56 83 LEU B CA 1
ATOM 1602 C C . LEU B 1 83 ? 7.23 13.711 3.82 1 84.56 83 LEU B C 1
ATOM 1604 O O . LEU B 1 83 ? 8.422 13.422 3.947 1 84.56 83 LEU B O 1
ATOM 1608 N N . GLN B 1 84 ? 6.766 14.672 3.08 1 83.75 84 GLN B N 1
ATOM 1609 C CA . GLN B 1 84 ? 7.68 15.461 2.262 1 83.75 84 GLN B CA 1
ATOM 1610 C C . GLN B 1 84 ? 8.609 16.312 3.133 1 83.75 84 GLN B C 1
ATOM 1612 O O . GLN B 1 84 ? 9.742 16.594 2.746 1 83.75 84 GLN B O 1
ATOM 1617 N N . SER B 1 85 ? 8.117 16.594 4.328 1 84.94 85 SER B N 1
ATOM 1618 C CA . SER B 1 85 ? 8.914 17.422 5.219 1 84.94 85 SER B CA 1
ATOM 1619 C C . SER B 1 85 ? 9.883 16.578 6.039 1 84.94 85 SER B C 1
ATOM 1621 O O . SER B 1 85 ? 10.781 17.125 6.688 1 84.94 85 SER B O 1
ATOM 1623 N N . GLY B 1 86 ? 9.719 15.32 6.109 1 82.25 86 GLY B N 1
ATOM 1624 C CA . GLY B 1 86 ? 10.609 14.445 6.855 1 82.25 86 GLY B CA 1
ATOM 1625 C C . GLY B 1 86 ? 10.211 14.289 8.312 1 82.25 86 GLY B C 1
ATOM 1626 O O . GLY B 1 86 ? 10.984 13.781 9.117 1 82.25 86 GLY B O 1
ATOM 1627 N N . LEU B 1 87 ? 9.086 14.852 8.672 1 81.38 87 LEU B N 1
ATOM 1628 C CA . LEU B 1 87 ? 8.648 14.797 10.062 1 81.38 87 LEU B CA 1
ATOM 1629 C C . LEU B 1 87 ? 8.125 13.406 10.414 1 81.38 87 LEU B C 1
ATOM 1631 O O . LEU B 1 87 ? 7.953 13.078 11.586 1 81.38 87 LEU B O 1
ATOM 1635 N N . LEU B 1 88 ? 7.703 12.703 9.438 1 80 88 LEU B N 1
ATOM 1636 C CA . LEU B 1 88 ? 7.277 11.32 9.664 1 80 88 LEU B CA 1
ATOM 1637 C C . LEU B 1 88 ? 8.383 10.344 9.289 1 80 88 LEU B C 1
ATOM 1639 O O . LEU B 1 88 ? 9.172 10.617 8.383 1 80 88 LEU B O 1
ATOM 1643 N N . PRO B 1 89 ? 8.672 9.461 10.281 1 62.31 89 PRO B N 1
ATOM 1644 C CA . PRO B 1 89 ? 9.695 8.492 9.891 1 62.31 89 PRO B CA 1
ATOM 1645 C C . PRO B 1 89 ? 9.516 7.984 8.469 1 62.31 89 PRO B C 1
ATOM 1647 O O . PRO B 1 89 ? 8.391 7.91 7.973 1 62.31 89 PRO B O 1
ATOM 1650 N N . ALA B 1 90 ? 10.508 8.367 7.613 1 53.84 90 ALA B N 1
ATOM 1651 C CA . ALA B 1 90 ? 10.617 8.016 6.199 1 53.84 90 ALA B CA 1
ATOM 1652 C C . ALA B 1 90 ? 10.117 6.598 5.941 1 53.84 90 ALA B C 1
ATOM 1654 O O . ALA B 1 90 ? 10.141 6.121 4.805 1 53.84 90 ALA B O 1
ATOM 1655 N N . GLY B 1 91 ? 9.961 5.801 6.926 1 49.5 91 GLY B N 1
ATOM 1656 C CA . GLY B 1 91 ? 9.812 4.453 6.402 1 49.5 91 GLY B CA 1
ATOM 1657 C C . GLY B 1 91 ? 8.641 4.309 5.449 1 49.5 91 GLY B C 1
ATOM 1658 O O . GLY B 1 91 ? 7.742 5.148 5.434 1 49.5 91 GLY B O 1
ATOM 1659 N N . GLY B 1 92 ? 8.898 3.633 4.27 1 48.75 92 GLY B N 1
ATOM 1660 C CA . GLY B 1 92 ? 8.055 3.24 3.148 1 48.75 92 GLY B CA 1
ATOM 1661 C C . GLY B 1 92 ? 6.586 3.139 3.512 1 48.75 92 GLY B C 1
ATOM 1662 O O . GLY B 1 92 ? 5.719 3.48 2.707 1 48.75 92 GLY B O 1
ATOM 1663 N N . ALA B 1 93 ? 6.414 2.736 4.645 1 49.56 93 ALA B N 1
ATOM 1664 C CA . ALA B 1 93 ? 5.082 2.324 5.078 1 49.56 93 ALA B CA 1
ATOM 1665 C C . ALA B 1 93 ? 4.18 3.535 5.305 1 49.56 93 ALA B C 1
ATOM 1667 O O . ALA B 1 93 ? 2.98 3.486 5.02 1 49.56 93 ALA B O 1
ATOM 1668 N N . ALA B 1 94 ? 4.801 4.652 5.855 1 53.56 94 ALA B N 1
ATOM 1669 C CA . ALA B 1 94 ? 3.98 5.84 6.102 1 53.56 94 ALA B CA 1
ATOM 1670 C C . ALA B 1 94 ? 3.469 6.43 4.789 1 53.56 94 ALA B C 1
ATOM 1672 O O . ALA B 1 94 ? 2.322 6.879 4.711 1 53.56 94 ALA B O 1
ATOM 1673 N N . ALA B 1 95 ? 4.375 6.43 3.871 1 54.53 95 ALA B N 1
ATOM 1674 C CA . ALA B 1 95 ? 3.959 6.969 2.578 1 54.53 95 ALA B CA 1
ATOM 1675 C C . ALA B 1 95 ? 2.848 6.121 1.963 1 54.53 95 ALA B C 1
ATOM 1677 O O . ALA B 1 95 ? 1.92 6.656 1.351 1 54.53 95 ALA B O 1
ATOM 1678 N N . ALA B 1 96 ? 3.031 4.809 2.119 1 54.81 96 ALA B N 1
ATOM 1679 C CA . ALA B 1 96 ? 2.01 3.904 1.604 1 54.81 96 ALA B CA 1
ATOM 1680 C C . ALA B 1 96 ? 0.669 4.141 2.293 1 54.81 96 ALA B C 1
ATOM 1682 O O . ALA B 1 96 ? -0.388 3.863 1.722 1 54.81 96 ALA B O 1
ATOM 1683 N N . ALA B 1 97 ? 0.869 4.734 3.48 1 57.56 97 ALA B N 1
ATOM 1684 C CA . ALA B 1 97 ? -0.365 4.961 4.227 1 57.56 97 ALA B CA 1
ATOM 1685 C C . ALA B 1 97 ? -1.18 6.094 3.605 1 57.56 97 ALA B C 1
ATOM 1687 O O . ALA B 1 97 ? -2.393 6.18 3.814 1 57.56 97 ALA B O 1
ATOM 1688 N N . ALA B 1 98 ? -0.408 6.93 2.746 1 59.81 98 ALA B N 1
ATOM 1689 C CA . ALA B 1 98 ? -1.144 8.094 2.262 1 59.81 98 ALA B CA 1
ATOM 1690 C C . ALA B 1 98 ? -1.78 7.816 0.904 1 59.81 98 ALA B C 1
ATOM 1692 O O . ALA B 1 98 ? -2.615 8.594 0.431 1 59.81 98 ALA B O 1
ATOM 1693 N N . ALA B 1 99 ? -1.369 6.707 0.341 1 63.41 99 ALA B N 1
ATOM 1694 C CA . ALA B 1 99 ? -1.89 6.5 -1.009 1 63.41 99 ALA B CA 1
ATOM 1695 C C . ALA B 1 99 ? -2.645 5.18 -1.11 1 63.41 99 ALA B C 1
ATOM 1697 O O . ALA B 1 99 ? -2.326 4.219 -0.405 1 63.41 99 ALA B O 1
ATOM 1698 N N . PRO B 1 100 ? -3.869 5.344 -1.871 1 70.94 100 PRO B N 1
ATOM 1699 C CA . PRO B 1 100 ? -4.488 4.051 -2.178 1 70.94 100 PRO B CA 1
ATOM 1700 C C . PRO B 1 100 ? -3.49 3.031 -2.717 1 70.94 100 PRO B C 1
ATOM 1702 O O . PRO B 1 100 ? -2.402 3.404 -3.162 1 70.94 100 PRO B O 1
ATOM 1705 N N . CYS B 1 101 ? -3.822 1.78 -2.545 1 77.69 101 CYS B N 1
ATOM 1706 C CA . CYS B 1 101 ? -2.955 0.7 -3 1 77.69 101 CYS B CA 1
ATOM 1707 C C . CYS B 1 101 ? -3.512 0.044 -4.258 1 77.69 101 CYS B C 1
ATOM 1709 O O . CYS B 1 101 ? -4.723 -0.133 -4.383 1 77.69 101 CYS B O 1
ATOM 1711 N N . CYS B 1 102 ? -2.68 -0.239 -5.121 1 83.69 102 CYS B N 1
ATOM 1712 C CA . CYS B 1 102 ? -3.033 -0.984 -6.324 1 83.69 102 CYS B CA 1
ATOM 1713 C C . CYS B 1 102 ? -3.117 -2.479 -6.039 1 83.69 102 CYS B C 1
ATOM 1715 O O . CYS B 1 102 ? -2.1 -3.123 -5.781 1 83.69 102 CYS B O 1
ATOM 1717 N N . ARG B 1 103 ? -4.379 -2.955 -6.156 1 83.06 103 ARG B N 1
ATOM 1718 C CA . ARG B 1 103 ? -4.555 -4.355 -5.789 1 83.06 103 ARG B CA 1
ATOM 1719 C C . ARG B 1 103 ? -5.441 -5.082 -6.797 1 83.06 103 ARG B C 1
ATOM 1721 O O . ARG B 1 103 ? -6.297 -4.461 -7.438 1 83.06 103 ARG B O 1
ATOM 1728 N N . PRO B 1 104 ? -5.227 -6.473 -6.797 1 86.12 104 PRO B N 1
ATOM 1729 C CA . PRO B 1 104 ? -6.117 -7.246 -7.672 1 86.12 104 PRO B CA 1
ATOM 1730 C C . PRO B 1 104 ? -7.547 -7.312 -7.145 1 86.12 104 PRO B C 1
ATOM 1732 O O . PRO B 1 104 ? -7.762 -7.473 -5.941 1 86.12 104 PRO B O 1
ATOM 1735 N N . THR B 1 105 ? -8.477 -7.172 -8.094 1 86.62 105 THR B N 1
ATOM 1736 C CA . THR B 1 105 ? -9.875 -7.344 -7.738 1 86.62 105 THR B CA 1
ATOM 1737 C C . THR B 1 105 ? -10.367 -8.742 -8.117 1 86.62 105 THR B C 1
ATOM 1739 O O . THR B 1 105 ? -11.336 -9.242 -7.551 1 86.62 105 THR B O 1
ATOM 1742 N N . HIS B 1 106 ? -9.703 -9.281 -9.18 1 93.31 106 HIS B N 1
ATOM 1743 C CA . HIS B 1 106 ? -10.023 -10.609 -9.688 1 93.31 106 HIS B CA 1
ATOM 1744 C C . HIS B 1 106 ? -8.766 -11.391 -10.023 1 93.31 106 HIS B C 1
ATOM 1746 O O . HIS B 1 106 ? -7.703 -10.805 -10.258 1 93.31 106 HIS B O 1
ATOM 1752 N N . HIS B 1 107 ? -9.008 -12.711 -9.914 1 93.88 107 HIS B N 1
ATOM 1753 C CA . HIS B 1 107 ? -7.902 -13.602 -10.258 1 93.88 107 HIS B CA 1
ATOM 1754 C C . HIS B 1 107 ? -8.336 -14.648 -11.281 1 93.88 107 HIS B C 1
ATOM 1756 O O . HIS B 1 107 ? -9.531 -14.891 -11.461 1 93.88 107 HIS B O 1
ATOM 1762 N N . GLU B 1 108 ? -7.371 -15.141 -11.984 1 97.81 108 GLU B N 1
ATOM 1763 C CA . GLU B 1 108 ? -7.621 -16.234 -12.914 1 97.81 108 GLU B CA 1
ATOM 1764 C C . GLU B 1 108 ? -6.711 -17.422 -12.617 1 97.81 108 GLU B C 1
ATOM 1766 O O . GLU B 1 108 ? -5.633 -17.266 -12.039 1 97.81 108 GLU B O 1
ATOM 1771 N N . ASP B 1 109 ? -7.242 -18.531 -13.07 1 98 109 ASP B N 1
ATOM 1772 C CA . ASP B 1 109 ? -6.461 -19.766 -12.938 1 98 109 ASP B CA 1
ATOM 1773 C C . ASP B 1 109 ? -5.406 -19.859 -14.031 1 98 109 ASP B C 1
ATOM 1775 O O . ASP B 1 109 ? -5.574 -19.297 -15.117 1 98 109 ASP B O 1
ATOM 1779 N N . VAL B 1 110 ? -4.375 -20.625 -13.727 1 98.25 110 VAL B N 1
ATOM 1780 C CA . VAL B 1 110 ? -3.334 -20.875 -14.719 1 98.25 110 VAL B CA 1
ATOM 1781 C C . VAL B 1 110 ? -3.062 -22.375 -14.805 1 98.25 110 VAL B C 1
ATOM 1783 O O . VAL B 1 110 ? -2.916 -23.047 -13.773 1 98.25 110 VAL B O 1
ATOM 1786 N N . ALA B 1 111 ? -3.014 -22.859 -16.062 1 98.25 111 ALA B N 1
ATOM 1787 C CA . ALA B 1 111 ? -2.695 -24.266 -16.297 1 98.25 111 ALA B CA 1
ATOM 1788 C C . ALA B 1 111 ? -1.312 -24.406 -16.922 1 98.25 111 ALA B C 1
ATOM 1790 O O . ALA B 1 111 ? -0.864 -23.547 -17.688 1 98.25 111 ALA B O 1
ATOM 1791 N N . PHE B 1 112 ? -0.733 -25.578 -16.578 1 98.06 112 PHE B N 1
ATOM 1792 C CA . PHE B 1 112 ? 0.573 -25.875 -17.156 1 98.06 112 PHE B CA 1
ATOM 1793 C C . PHE B 1 112 ? 0.85 -27.375 -17.109 1 98.06 112 PHE B C 1
ATOM 1795 O O . PHE B 1 112 ? 0.134 -28.125 -16.453 1 98.06 112 PHE B O 1
ATOM 1802 N N . LEU B 1 113 ? 1.89 -27.75 -17.859 1 97.75 113 LEU B N 1
ATOM 1803 C CA . LEU B 1 113 ? 2.379 -29.125 -17.844 1 97.75 113 LEU B CA 1
ATOM 1804 C C . LEU B 1 113 ? 3.643 -29.234 -17 1 97.75 113 LEU B C 1
ATOM 1806 O O . LEU B 1 113 ? 4.539 -28.391 -17.094 1 97.75 113 LEU B O 1
ATOM 1810 N N . ASP B 1 114 ? 3.637 -30.312 -16.203 1 97.25 114 ASP B N 1
ATOM 1811 C CA . ASP B 1 114 ? 4.879 -30.531 -15.469 1 97.25 114 ASP B CA 1
ATOM 1812 C C . ASP B 1 114 ? 5.855 -31.375 -16.297 1 97.25 114 ASP B C 1
ATOM 1814 O O . ASP B 1 114 ? 5.59 -31.688 -17.453 1 97.25 114 ASP B O 1
ATOM 1818 N N . ASN B 1 115 ? 7.016 -31.594 -15.727 1 97.38 115 ASN B N 1
ATOM 1819 C CA . ASN B 1 115 ? 8.078 -32.281 -16.469 1 97.38 115 ASN B CA 1
ATOM 1820 C C . ASN B 1 115 ? 7.73 -33.719 -16.734 1 97.38 115 ASN B C 1
ATOM 1822 O O . ASN B 1 115 ? 8.391 -34.406 -17.547 1 97.38 115 ASN B O 1
ATOM 1826 N N . HIS B 1 116 ? 6.684 -34.25 -16.172 1 96.88 116 HIS B N 1
ATOM 1827 C CA . HIS B 1 116 ? 6.199 -35.594 -16.406 1 96.88 116 HIS B CA 1
ATOM 1828 C C . HIS B 1 116 ? 4.965 -35.594 -17.297 1 96.88 116 HIS B C 1
ATOM 1830 O O . HIS B 1 116 ? 4.273 -36.625 -17.406 1 96.88 116 HIS B O 1
ATOM 1836 N N . HIS B 1 117 ? 4.668 -34.438 -17.828 1 94.75 117 HIS B N 1
ATOM 1837 C CA . HIS B 1 117 ? 3.596 -34.281 -18.812 1 94.75 117 HIS B CA 1
ATOM 1838 C C . HIS B 1 117 ? 2.229 -34.469 -18.156 1 94.75 117 HIS B C 1
ATOM 1840 O O . HIS B 1 117 ? 1.321 -35.031 -18.766 1 94.75 117 HIS B O 1
ATOM 1846 N N . ARG B 1 118 ? 2.166 -34.188 -16.969 1 97.31 118 ARG B N 1
ATOM 1847 C CA . ARG B 1 118 ? 0.879 -34.125 -16.281 1 97.31 118 ARG B CA 1
ATOM 1848 C C . ARG B 1 118 ? 0.361 -32.688 -16.219 1 97.31 118 ARG B C 1
ATOM 1850 O O . ARG B 1 118 ? 1.12 -31.766 -15.922 1 97.31 118 ARG B O 1
ATOM 1857 N N . TRP B 1 119 ? -0.999 -32.531 -16.422 1 97.06 119 TRP B N 1
ATOM 1858 C CA . TRP B 1 119 ? -1.635 -31.219 -16.359 1 97.06 119 TRP B CA 1
ATOM 1859 C C . TRP B 1 119 ? -1.916 -30.828 -14.914 1 97.06 119 TRP B C 1
ATOM 1861 O O . TRP B 1 119 ? -2.381 -31.641 -14.117 1 97.06 119 TRP B O 1
ATOM 1871 N N . HIS B 1 120 ? -1.557 -29.531 -14.656 1 97.81 120 HIS B N 1
ATOM 1872 C CA . HIS B 1 120 ? -1.912 -28.906 -13.391 1 97.81 120 HIS B CA 1
ATOM 1873 C C . HIS B 1 120 ? -2.678 -27.594 -13.625 1 97.81 120 HIS B C 1
ATOM 1875 O O . HIS B 1 120 ? -2.436 -26.891 -14.609 1 97.81 120 HIS B O 1
ATOM 1881 N N . LYS B 1 121 ? -3.586 -27.359 -12.75 1 98.19 121 LYS B N 1
ATOM 1882 C CA . LYS B 1 121 ? -4.289 -26.094 -12.703 1 98.19 121 LYS B CA 1
ATOM 1883 C C . LYS B 1 121 ? -4.141 -25.422 -11.336 1 98.19 121 LYS B C 1
ATOM 1885 O O . LYS B 1 121 ? -4.574 -25.984 -10.328 1 98.19 121 LYS B O 1
ATOM 1890 N N . VAL B 1 122 ? -3.539 -24.281 -11.32 1 97.69 122 VAL B N 1
ATOM 1891 C CA . VAL B 1 122 ? -3.414 -23.516 -10.086 1 97.69 122 VAL B CA 1
ATOM 1892 C C . VAL B 1 122 ? -4.504 -22.453 -10.023 1 97.69 122 VAL B C 1
ATOM 1894 O O . VAL B 1 122 ? -4.562 -21.562 -10.883 1 97.69 122 VAL B O 1
ATOM 1897 N N . GLU B 1 123 ? -5.277 -22.547 -8.961 1 96.62 123 GLU B N 1
ATOM 1898 C CA . GLU B 1 123 ? -6.387 -21.594 -8.828 1 96.62 123 GLU B CA 1
ATOM 1899 C C . GLU B 1 123 ? -5.891 -20.219 -8.414 1 96.62 123 GLU B C 1
ATOM 1901 O O . GLU B 1 123 ? -5.012 -20.094 -7.562 1 96.62 123 GLU B O 1
ATOM 1906 N N . LYS B 1 124 ? -6.465 -19.172 -9.055 1 95.25 124 LYS B N 1
ATOM 1907 C CA . LYS B 1 124 ? -6.285 -17.781 -8.656 1 95.25 124 LYS B CA 1
ATOM 1908 C C . LYS B 1 124 ? -4.809 -17.422 -8.578 1 95.25 124 LYS B C 1
ATOM 1910 O O . LYS B 1 124 ? -4.363 -16.797 -7.613 1 95.25 124 LYS B O 1
ATOM 1915 N N . LEU B 1 125 ? -4.105 -17.828 -9.578 1 95.69 125 LEU B N 1
ATOM 1916 C CA . LEU B 1 125 ? -2.666 -17.594 -9.578 1 95.69 125 LEU B CA 1
ATOM 1917 C C . LEU B 1 125 ? -2.346 -16.203 -10.125 1 95.69 125 LEU B C 1
ATOM 1919 O O . LEU B 1 125 ? -1.485 -15.5 -9.586 1 95.69 125 LEU B O 1
ATOM 1923 N N . SER B 1 126 ? -3.061 -15.844 -11.172 1 95.44 126 SER B N 1
ATOM 1924 C CA . SER B 1 126 ? -2.77 -14.57 -11.828 1 95.44 126 SER B CA 1
ATOM 1925 C C . SER B 1 126 ? -3.891 -13.562 -11.594 1 95.44 126 SER B C 1
ATOM 1927 O O . SER B 1 126 ? -5.062 -13.938 -11.531 1 95.44 126 SER B O 1
ATOM 1929 N N . ALA B 1 127 ? -3.484 -12.305 -11.547 1 93.06 127 ALA B N 1
ATOM 1930 C CA . ALA B 1 127 ? -4.484 -11.242 -11.469 1 93.06 127 ALA B CA 1
ATOM 1931 C C . ALA B 1 127 ? -5.227 -11.094 -12.797 1 93.06 127 ALA B C 1
ATOM 1933 O O . ALA B 1 127 ? -4.648 -11.297 -13.859 1 93.06 127 ALA B O 1
ATOM 1934 N N . ALA B 1 128 ? -6.492 -10.734 -12.664 1 96.62 128 ALA B N 1
ATOM 1935 C CA . ALA B 1 128 ? -7.289 -10.531 -13.867 1 96.62 128 ALA B CA 1
ATOM 1936 C C . ALA B 1 128 ? -7.707 -9.07 -14.008 1 96.62 128 ALA B C 1
ATOM 1938 O O . ALA B 1 128 ? -8.023 -8.617 -15.109 1 96.62 128 ALA B O 1
ATOM 1939 N N . ALA B 1 129 ? -7.781 -8.383 -12.945 1 94.69 129 ALA B N 1
ATOM 1940 C CA . ALA B 1 129 ? -8.125 -6.961 -12.922 1 94.69 129 ALA B CA 1
ATOM 1941 C C . ALA B 1 129 ? -7.551 -6.281 -11.68 1 94.69 129 ALA B C 1
ATOM 1943 O O . ALA B 1 129 ? -7.344 -6.93 -10.648 1 94.69 129 ALA B O 1
ATOM 1944 N N . CYS B 1 130 ? -7.324 -4.934 -11.898 1 88.81 130 CYS B N 1
ATOM 1945 C CA . CYS B 1 130 ? -6.723 -4.172 -10.812 1 88.81 130 CYS B CA 1
ATOM 1946 C C . CYS B 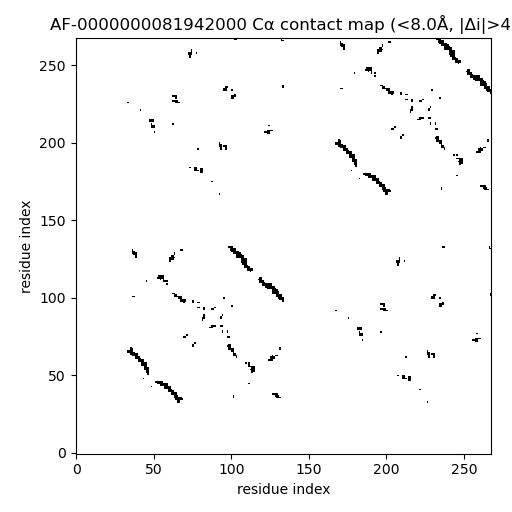1 130 ? -7.613 -3.004 -10.414 1 88.81 130 CYS B C 1
ATOM 1948 O O . CYS B 1 130 ? -8.445 -2.555 -11.195 1 88.81 130 CYS B O 1
ATOM 1950 N N . HIS B 1 131 ? -7.461 -2.586 -9.148 1 85.12 131 HIS B N 1
ATOM 1951 C CA . HIS B 1 131 ? -8.133 -1.4 -8.633 1 85.12 131 HIS B CA 1
ATOM 1952 C C . HIS B 1 131 ? -7.32 -0.74 -7.523 1 85.12 131 HIS B C 1
ATOM 1954 O O . HIS B 1 131 ? -6.535 -1.405 -6.848 1 85.12 131 HIS B O 1
ATOM 1960 N N . CYS B 1 132 ? -7.418 0.558 -7.453 1 80.69 132 CYS B N 1
ATOM 1961 C CA . CYS B 1 132 ? -6.848 1.291 -6.328 1 80.69 132 CYS B CA 1
ATOM 1962 C C . CYS B 1 132 ? -7.75 1.197 -5.102 1 80.69 132 CYS B C 1
ATOM 1964 O O . CYS B 1 132 ? -8.883 1.669 -5.125 1 80.69 132 CYS B O 1
ATOM 1966 N N . VAL B 1 133 ? -7.133 0.488 -4.117 1 73.94 133 VAL B N 1
ATOM 1967 C CA . VAL B 1 133 ? -7.938 0.296 -2.916 1 73.94 133 VAL B CA 1
ATOM 1968 C C . VAL B 1 133 ? -7.477 1.262 -1.826 1 73.94 133 VAL B C 1
ATOM 1970 O O . VAL B 1 133 ? -6.273 1.476 -1.646 1 73.94 133 VAL B O 1
ATOM 1973 N N . GLY B 1 134 ? -8.328 1.962 -1.043 1 67.5 134 GLY B N 1
ATOM 1974 C CA . GLY B 1 134 ? -8.07 2.881 0.053 1 67.5 134 GLY B CA 1
ATOM 1975 C C . GLY B 1 134 ? -8.891 4.152 -0.025 1 67.5 134 GLY B C 1
ATOM 1976 O O . GLY B 1 134 ? -9.539 4.418 -1.041 1 67.5 134 GLY B O 1
#